Protein AF-0000000068947146 (afdb_homodimer)

pLDDT: mean 83.07, std 10.11, range [51.22, 95.62]

Nearest PDB structures (foldseek):
  2i9y-assembly1_A  TM=8.138E-01  e=1.299E-03  Arabidopsis thaliana
  7uqo-assembly1_A-2  TM=8.512E-01  e=9.612E-03  Papaver somniferum
  6ka2-assembly1_A  TM=8.836E-01  e=1.290E-02  Papaver somniferum
  6yfo-assembly1_AA  TM=2.036E-01  e=3.672E+00  Leviviridae sp.
  2i9y-assembly1_A  TM=8.149E-01  e=1.420E-03  Arabidopsis thaliana

InterPro domains:
  IPR000916 Bet v I/Major latex protein [PF00407] (32-110)
  IPR000916 Bet v I/Major latex protein [SM01037] (2-111)
  IPR023393 START-like domain superfamily [G3DSA:3.30.530.20] (1-112)
  IPR051761 MLP-like hydrophobic ligand-binding [PTHR31907] (35-110)

Structure (mmCIF, N/CA/C/O backbone):
data_AF-0000000068947146-model_v1
#
loop_
_entity.id
_entity.type
_entity.pdbx_description
1 polymer '(rape) hypothetical protein'
#
loop_
_atom_site.group_PDB
_atom_site.id
_atom_site.type_symbol
_atom_site.label_atom_id
_atom_site.label_alt_id
_atom_site.label_comp_id
_atom_site.label_asym_id
_atom_site.label_entity_id
_atom_site.label_seq_id
_atom_site.pdbx_PDB_ins_code
_atom_site.Cartn_x
_atom_site.Cartn_y
_atom_site.Cartn_z
_atom_site.occupancy
_atom_site.B_iso_or_equiv
_atom_site.auth_seq_id
_atom_site.auth_comp_id
_atom_site.auth_asym_id
_atom_site.auth_atom_id
_atom_site.pdbx_PDB_model_num
ATOM 1 N N . MET A 1 1 ? 27.312 3.77 -3.846 1 55.75 1 MET A N 1
ATOM 2 C CA . MET A 1 1 ? 26.359 2.916 -4.547 1 55.75 1 MET A CA 1
ATOM 3 C C . MET A 1 1 ? 25.203 3.738 -5.109 1 55.75 1 MET A C 1
ATOM 5 O O . MET A 1 1 ? 24.953 4.863 -4.668 1 55.75 1 MET A O 1
ATOM 9 N N . ALA A 1 2 ? 24.562 3.326 -6.219 1 71.69 2 ALA A N 1
ATOM 10 C CA . ALA A 1 2 ? 23.625 4.191 -6.945 1 71.69 2 ALA A CA 1
ATOM 11 C C . ALA A 1 2 ? 22.312 4.344 -6.191 1 71.69 2 ALA A C 1
ATOM 13 O O . ALA A 1 2 ? 21.906 3.443 -5.453 1 71.69 2 ALA A O 1
ATOM 14 N N . LEU A 1 3 ? 21.844 5.5 -6.168 1 82.19 3 LEU A N 1
ATOM 15 C CA . LEU A 1 3 ? 20.562 5.789 -5.543 1 82.19 3 LEU A CA 1
ATOM 16 C C . LEU A 1 3 ? 19.453 4.957 -6.176 1 82.19 3 LEU A C 1
ATOM 18 O O . LEU A 1 3 ? 18.453 4.641 -5.516 1 82.19 3 LEU A O 1
ATOM 22 N N . HIS A 1 4 ? 19.719 4.641 -7.434 1 82.69 4 HIS A N 1
ATOM 23 C CA . HIS A 1 4 ? 18.734 3.84 -8.148 1 82.69 4 HIS A CA 1
ATOM 24 C C . HIS A 1 4 ? 19.172 2.381 -8.234 1 82.69 4 HIS A C 1
ATOM 26 O O . HIS A 1 4 ? 20.359 2.09 -8.43 1 82.69 4 HIS A O 1
ATOM 32 N N . GLY A 1 5 ? 18.281 1.425 -7.984 1 88.25 5 GLY A N 1
ATOM 33 C CA . GLY A 1 5 ? 18.578 0.004 -8.109 1 88.25 5 GLY A CA 1
ATOM 34 C C . GLY A 1 5 ? 17.391 -0.796 -8.641 1 88.25 5 GLY A C 1
ATOM 35 O O . GLY A 1 5 ? 16.297 -0.258 -8.812 1 88.25 5 GLY A O 1
ATOM 36 N N . ASP A 1 6 ? 17.688 -2.023 -9.148 1 88.38 6 ASP A N 1
ATOM 37 C CA . ASP A 1 6 ? 16.656 -2.943 -9.594 1 88.38 6 ASP A CA 1
ATOM 38 C C . ASP A 1 6 ? 16.984 -4.383 -9.211 1 88.38 6 ASP A C 1
ATOM 40 O O . ASP A 1 6 ? 18.141 -4.699 -8.93 1 88.38 6 ASP A O 1
ATOM 44 N N . SER A 1 7 ? 16.078 -5.141 -8.984 1 91.25 7 SER A N 1
ATOM 45 C CA . SER A 1 7 ? 16.172 -6.582 -8.766 1 91.25 7 SER A CA 1
ATOM 46 C C . SER A 1 7 ? 15.086 -7.328 -9.531 1 91.25 7 SER A C 1
ATOM 48 O O . SER A 1 7 ? 14.055 -6.746 -9.875 1 91.25 7 SER A O 1
ATOM 50 N N . SER A 1 8 ? 15.367 -8.539 -9.883 1 92.94 8 SER A N 1
ATOM 51 C CA . SER A 1 8 ? 14.375 -9.352 -10.578 1 92.94 8 SER A CA 1
ATOM 52 C C . SER A 1 8 ? 14.555 -10.836 -10.258 1 92.94 8 SER A C 1
ATOM 54 O O . SER A 1 8 ? 15.594 -11.242 -9.742 1 92.94 8 SER A O 1
ATOM 56 N N . GLY A 1 9 ? 13.555 -11.609 -10.477 1 94 9 GLY A N 1
ATOM 57 C CA . GLY A 1 9 ? 13.57 -13.055 -10.289 1 94 9 GLY A CA 1
ATOM 58 C C . GLY A 1 9 ? 12.336 -13.742 -10.828 1 94 9 GLY A C 1
ATOM 59 O O . GLY A 1 9 ? 11.492 -13.102 -11.469 1 94 9 GLY A O 1
ATOM 60 N N . GLU A 1 10 ? 12.312 -14.992 -10.758 1 94.38 10 GLU A N 1
ATOM 61 C CA . GLU A 1 10 ? 11.164 -15.789 -11.188 1 94.38 10 GLU A CA 1
ATOM 62 C C . GLU A 1 10 ? 11.062 -17.078 -10.391 1 94.38 10 GLU A C 1
ATOM 64 O O . GLU A 1 10 ? 12.055 -17.531 -9.805 1 94.38 10 GLU A O 1
ATOM 69 N N . PHE A 1 11 ? 9.969 -17.594 -10.266 1 95.06 11 PHE A N 1
ATOM 70 C CA . PHE A 1 11 ? 9.742 -18.891 -9.641 1 95.06 11 PHE A CA 1
ATOM 71 C C . PHE A 1 11 ? 8.5 -19.547 -10.219 1 95.06 11 PHE A C 1
ATOM 73 O O . PHE A 1 11 ? 7.633 -18.875 -10.781 1 95.06 11 PHE A O 1
ATOM 80 N N . ASP A 1 12 ? 8.445 -20.844 -10.047 1 94.62 12 ASP A N 1
ATOM 81 C CA . ASP A 1 12 ? 7.293 -21.594 -10.531 1 94.62 12 ASP A CA 1
ATOM 82 C C . ASP A 1 12 ? 6.234 -21.734 -9.438 1 94.62 12 ASP A C 1
ATOM 84 O O . ASP A 1 12 ? 6.566 -21.797 -8.25 1 94.62 12 ASP A O 1
ATOM 88 N N . ILE A 1 13 ? 4.984 -21.766 -9.859 1 95.31 13 ILE A N 1
ATOM 89 C CA . ILE A 1 13 ? 3.879 -22.031 -8.945 1 95.31 13 ILE A CA 1
ATOM 90 C C . ILE A 1 13 ? 3.016 -23.172 -9.484 1 95.31 13 ILE A C 1
ATOM 92 O O . ILE A 1 13 ? 3.137 -23.547 -10.656 1 95.31 13 ILE A O 1
ATOM 96 N N . LYS A 1 14 ? 2.119 -23.688 -8.656 1 94.31 14 LYS A N 1
ATOM 97 C CA . LYS A 1 14 ? 1.276 -24.812 -9.023 1 94.31 14 LYS A CA 1
ATOM 98 C C . LYS A 1 14 ? 0.005 -24.359 -9.727 1 94.31 14 LYS A C 1
ATOM 100 O O . LYS A 1 14 ? -0.542 -25.062 -10.562 1 94.31 14 LYS A O 1
ATOM 105 N N . SER A 1 15 ? -0.468 -23.219 -9.391 1 93.94 15 SER A N 1
ATOM 106 C CA . SER A 1 15 ? -1.736 -22.719 -9.914 1 93.94 15 SER A CA 1
ATOM 107 C C . SER A 1 15 ? -1.621 -22.359 -11.391 1 93.94 15 SER A C 1
ATOM 109 O O . SER A 1 15 ? -0.608 -21.797 -11.812 1 93.94 15 SER A O 1
ATOM 111 N N . PRO A 1 16 ? -2.672 -22.672 -12.094 1 94.31 16 PRO A N 1
ATOM 112 C CA . PRO A 1 16 ? -2.697 -22.125 -13.453 1 94.31 16 PRO A CA 1
ATOM 113 C C . PRO A 1 16 ? -2.588 -20.609 -13.492 1 94.31 16 PRO A C 1
ATOM 115 O O . PRO A 1 16 ? -3.08 -19.922 -12.594 1 94.31 16 PRO A O 1
ATOM 118 N N . ALA A 1 17 ? -1.974 -20.078 -14.547 1 92.94 17 ALA A N 1
ATOM 119 C CA . ALA A 1 17 ? -1.643 -18.672 -14.656 1 92.94 17 ALA A CA 1
ATOM 120 C C . ALA A 1 17 ? -2.881 -17.797 -14.461 1 92.94 17 ALA A C 1
ATOM 122 O O . ALA A 1 17 ? -2.861 -16.844 -13.688 1 92.94 17 ALA A O 1
ATOM 123 N N . ASP A 1 18 ? -4.051 -18.109 -15.148 1 91.75 18 ASP A N 1
ATOM 124 C CA . ASP A 1 18 ? -5.258 -17.281 -15.078 1 91.75 18 ASP A CA 1
ATOM 125 C C . ASP A 1 18 ? -5.84 -17.281 -13.672 1 91.75 18 ASP A C 1
ATOM 127 O O . ASP A 1 18 ? -6.316 -16.25 -13.195 1 91.75 18 ASP A O 1
ATOM 131 N N . LYS A 1 19 ? -5.883 -18.422 -13.07 1 92.44 19 LYS A N 1
ATOM 132 C CA . LYS A 1 19 ? -6.438 -18.547 -11.727 1 92.44 19 LYS A CA 1
ATOM 133 C C . LYS A 1 19 ? -5.621 -17.734 -10.719 1 92.44 19 LYS A C 1
ATOM 135 O O . LYS A 1 19 ? -6.18 -17 -9.906 1 92.44 19 LYS A O 1
ATOM 140 N N . PHE A 1 20 ? -4.27 -17.938 -10.672 1 93.25 20 PHE A N 1
ATOM 141 C CA . PHE A 1 20 ? -3.387 -17.203 -9.773 1 93.25 20 PHE A CA 1
ATOM 142 C C . PHE A 1 20 ? -3.506 -15.695 -10.016 1 93.25 20 PHE A C 1
ATOM 144 O O . PHE A 1 20 ? -3.689 -14.93 -9.07 1 93.25 20 PHE A O 1
ATOM 151 N N . PHE A 1 21 ? -3.377 -15.242 -11.289 1 92.31 21 PHE A N 1
ATOM 152 C CA . PHE A 1 21 ? -3.402 -13.828 -11.641 1 92.31 21 PHE A CA 1
ATOM 153 C C . PHE A 1 21 ? -4.711 -13.188 -11.203 1 92.31 21 PHE A C 1
ATOM 155 O O . PHE A 1 21 ? -4.715 -12.07 -10.672 1 92.31 21 PHE A O 1
ATOM 162 N N . THR A 1 22 ? -5.855 -13.859 -11.477 1 90.12 22 THR A N 1
ATOM 163 C CA . THR A 1 22 ? -7.152 -13.32 -11.094 1 90.12 22 THR A CA 1
ATOM 164 C C . THR A 1 22 ? -7.211 -13.078 -9.586 1 90.12 22 THR A C 1
ATOM 166 O O . THR A 1 22 ? -7.648 -12.016 -9.133 1 90.12 22 THR A O 1
ATOM 169 N N . SER A 1 23 ? -6.793 -14.07 -8.844 1 85.75 23 SER A N 1
ATOM 170 C CA . SER A 1 23 ? -6.785 -13.93 -7.395 1 85.75 23 SER A CA 1
ATOM 171 C C . SER A 1 23 ? -5.895 -12.781 -6.949 1 85.75 23 SER A C 1
ATOM 173 O O . SER A 1 23 ? -6.297 -11.961 -6.121 1 85.75 23 SER A O 1
ATOM 175 N N . PHE A 1 24 ? -4.684 -12.805 -7.508 1 86.44 24 PHE A N 1
ATOM 176 C CA . PHE A 1 24 ? -3.707 -11.773 -7.191 1 86.44 24 PHE A CA 1
ATOM 177 C C . PHE A 1 24 ? -4.234 -10.391 -7.57 1 86.44 24 PHE A C 1
ATOM 179 O O . PHE A 1 24 ? -4.188 -9.461 -6.766 1 86.44 24 PHE A O 1
ATOM 186 N N . ALA A 1 25 ? -4.695 -10.25 -8.789 1 82.56 25 ALA A N 1
ATOM 187 C CA . ALA A 1 25 ? -5.215 -8.977 -9.289 1 82.56 25 ALA A CA 1
ATOM 188 C C . ALA A 1 25 ? -6.406 -8.508 -8.461 1 82.56 25 ALA A C 1
ATOM 190 O O . ALA A 1 25 ? -6.562 -7.312 -8.203 1 82.56 25 ALA A O 1
ATOM 191 N N . ASP A 1 26 ? -7.289 -9.422 -8.086 1 81 26 ASP A N 1
ATOM 192 C CA . ASP A 1 26 ? -8.438 -9.078 -7.258 1 81 26 ASP A CA 1
ATOM 193 C C . ASP A 1 26 ? -7.996 -8.492 -5.922 1 81 26 ASP A C 1
ATOM 195 O O . ASP A 1 26 ? -8.594 -7.527 -5.434 1 81 26 ASP A O 1
ATOM 199 N N . ASP A 1 27 ? -6.969 -9.117 -5.34 1 74 27 ASP A N 1
ATOM 200 C CA . ASP A 1 27 ? -6.434 -8.617 -4.074 1 74 27 ASP A CA 1
ATOM 201 C C . ASP A 1 27 ? -5.918 -7.184 -4.227 1 74 27 ASP A C 1
ATOM 203 O O . ASP A 1 27 ? -6.195 -6.328 -3.387 1 74 27 ASP A O 1
ATOM 207 N N . ILE A 1 28 ? -5.156 -6.949 -5.297 1 74.94 28 ILE A N 1
ATOM 208 C CA . ILE A 1 28 ? -4.547 -5.645 -5.523 1 74.94 28 ILE A CA 1
ATOM 209 C C . ILE A 1 28 ? -5.625 -4.625 -5.887 1 74.94 28 ILE A C 1
ATOM 211 O O . ILE A 1 28 ? -5.598 -3.49 -5.406 1 74.94 28 ILE A O 1
ATOM 215 N N . SER A 1 29 ? -6.539 -5.016 -6.801 1 73 29 SER A N 1
ATOM 216 C CA . SER A 1 29 ? -7.562 -4.102 -7.289 1 73 29 SER A CA 1
ATOM 217 C C . SER A 1 29 ? -8.445 -3.602 -6.152 1 73 29 SER A C 1
ATOM 219 O O . SER A 1 29 ? -9.062 -2.539 -6.254 1 73 29 SER A O 1
ATOM 221 N N . SER A 1 30 ? -8.422 -4.449 -5.184 1 69.12 30 SER A N 1
ATOM 222 C CA . SER A 1 30 ? -9.273 -4.082 -4.055 1 69.12 30 SER A CA 1
ATOM 223 C C . SER A 1 30 ? -8.602 -3.039 -3.17 1 69.12 30 SER A C 1
ATOM 225 O O . SER A 1 30 ? -9.25 -2.441 -2.309 1 69.12 30 SER A O 1
ATOM 227 N N . THR A 1 31 ? -7.273 -2.918 -3.5 1 65.94 31 THR A N 1
ATOM 228 C CA . THR A 1 31 ? -6.566 -1.852 -2.799 1 65.94 31 THR A CA 1
ATOM 229 C C . THR A 1 31 ? -6.75 -0.518 -3.518 1 65.94 31 THR A C 1
ATOM 231 O O . THR A 1 31 ? -6.602 -0.438 -4.738 1 65.94 31 THR A O 1
ATOM 234 N N . PHE A 1 32 ? -7.223 0.469 -2.9 1 67.75 32 PHE A N 1
ATOM 235 C CA . PHE A 1 32 ? -7.449 1.744 -3.57 1 67.75 32 PHE A CA 1
ATOM 236 C C . PHE A 1 32 ? -7.266 2.904 -2.6 1 67.75 32 PHE A C 1
ATOM 238 O O . PHE A 1 32 ? -7.102 2.695 -1.396 1 67.75 32 PHE A O 1
ATOM 245 N N . HIS A 1 33 ? -7.051 3.979 -3.264 1 73.88 33 HIS A N 1
ATOM 246 C CA . HIS A 1 33 ? -7.195 5.223 -2.516 1 73.88 33 HIS A CA 1
ATOM 247 C C . HIS A 1 33 ? -8.219 6.145 -3.17 1 73.88 33 HIS A C 1
ATOM 249 O O . HIS A 1 33 ? -8.453 6.062 -4.379 1 73.88 33 HIS A O 1
ATOM 255 N 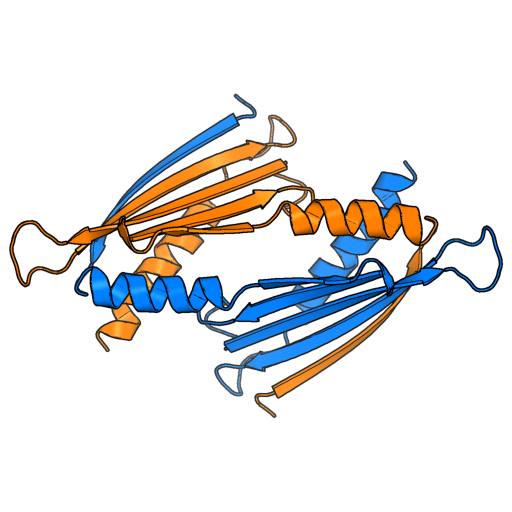N . ILE A 1 34 ? -9.023 6.82 -2.371 1 72.69 34 ILE A N 1
ATOM 256 C CA . ILE A 1 34 ? -9.953 7.863 -2.805 1 72.69 34 ILE A CA 1
ATOM 257 C C . ILE A 1 34 ? -9.508 9.211 -2.246 1 72.69 34 ILE A C 1
ATOM 259 O O . ILE A 1 34 ? -9.242 9.344 -1.049 1 72.69 34 ILE A O 1
ATOM 263 N N . ILE A 1 35 ? -9.273 10.125 -3.168 1 81.5 35 ILE A N 1
ATOM 264 C CA . ILE A 1 35 ? -8.898 11.477 -2.762 1 81.5 35 ILE A CA 1
ATOM 265 C C . ILE A 1 35 ? -10.055 12.438 -3.041 1 81.5 35 ILE A C 1
ATOM 267 O O . ILE A 1 35 ? -10.562 12.492 -4.16 1 81.5 35 ILE A O 1
ATOM 271 N N . SER A 1 36 ? -10.516 13.062 -1.973 1 79.25 36 SER A N 1
ATOM 272 C CA . SER A 1 36 ? -11.5 14.141 -2.102 1 79.25 36 SER A CA 1
ATOM 273 C C . SER A 1 36 ? -10.867 15.5 -1.834 1 79.25 36 SER A C 1
ATOM 275 O O . SER A 1 36 ? -10.656 15.875 -0.678 1 79.25 36 SER A O 1
ATOM 277 N N . LYS A 1 37 ? -10.523 16.203 -2.875 1 83.94 37 LYS A N 1
ATOM 278 C CA . LYS A 1 37 ? -9.953 17.531 -2.717 1 83.94 37 LYS A CA 1
ATOM 279 C C . LYS A 1 37 ? -10.922 18.469 -2 1 83.94 37 LYS A C 1
ATOM 281 O O . LYS A 1 37 ? -10.508 19.281 -1.159 1 83.94 37 LYS A O 1
ATOM 286 N N . GLU A 1 38 ? -12.266 18.344 -2.311 1 79.56 38 GLU A N 1
ATOM 287 C CA . GLU A 1 38 ? -13.297 19.188 -1.72 1 79.56 38 GLU A CA 1
ATOM 288 C C . GLU A 1 38 ? -13.32 19.062 -0.2 1 79.56 38 GLU A C 1
ATOM 290 O O . GLU A 1 38 ? -13.422 20.047 0.517 1 79.56 38 GLU A O 1
ATOM 295 N N . LYS A 1 39 ? -13.219 17.953 0.335 1 80.12 39 LYS A N 1
ATOM 296 C CA . LYS A 1 39 ? -13.305 17.688 1.769 1 80.12 39 LYS A CA 1
ATOM 297 C C . LYS A 1 39 ? -11.914 17.562 2.389 1 80.12 39 LYS A C 1
ATOM 299 O O . LYS A 1 39 ? -11.781 17.422 3.605 1 80.12 39 LYS A O 1
ATOM 304 N N . ARG A 1 40 ? -10.805 17.641 1.639 1 91.06 40 ARG A N 1
ATOM 305 C CA . ARG A 1 40 ? -9.43 17.406 2.057 1 91.06 40 ARG A CA 1
ATOM 306 C C . ARG A 1 40 ? -9.297 16.078 2.775 1 91.06 40 ARG A C 1
ATOM 308 O O . ARG A 1 40 ? -8.75 16 3.879 1 91.06 40 ARG A O 1
ATOM 315 N N . THR A 1 41 ? -9.852 15.047 2.109 1 85.75 41 THR A N 1
ATOM 316 C CA . THR A 1 41 ? -9.891 13.711 2.693 1 85.75 41 THR A CA 1
ATOM 317 C C . THR A 1 41 ? -9.203 12.703 1.78 1 85.75 41 THR A C 1
ATOM 319 O O . THR A 1 41 ? -9.383 12.734 0.562 1 85.75 41 THR A O 1
ATOM 322 N N . VAL A 1 42 ? -8.32 11.914 2.277 1 87.94 42 VAL A N 1
ATOM 323 C CA . VAL A 1 42 ? -7.75 10.75 1.613 1 87.94 42 VAL A CA 1
ATOM 324 C C . VAL A 1 42 ? -8.203 9.477 2.322 1 87.94 42 VAL A C 1
ATOM 326 O O . VAL A 1 42 ? -8.102 9.375 3.547 1 87.94 42 VAL A O 1
ATOM 329 N N . THR A 1 43 ? -8.805 8.555 1.649 1 81.56 43 THR A N 1
ATOM 330 C CA . THR A 1 43 ? -9.117 7.223 2.162 1 81.56 43 THR A CA 1
ATOM 331 C C . THR A 1 43 ? -8.219 6.168 1.522 1 81.56 43 THR A C 1
ATOM 333 O O . THR A 1 43 ? -8.117 6.09 0.296 1 81.56 43 THR A O 1
ATOM 336 N N . LEU A 1 44 ? -7.484 5.484 2.322 1 83.25 44 LEU A N 1
ATOM 337 C CA . LEU A 1 44 ? -6.637 4.363 1.924 1 83.25 44 LEU A CA 1
ATOM 338 C C . LEU A 1 44 ? -7.281 3.035 2.307 1 83.25 44 LEU A C 1
ATOM 340 O O . LEU A 1 44 ? -7.672 2.838 3.461 1 83.25 44 LEU A O 1
ATOM 344 N N . SER A 1 45 ? -7.523 2.244 1.391 1 75.38 45 SER A N 1
ATOM 345 C CA . SER A 1 45 ? -8.117 0.941 1.673 1 75.38 45 SER A CA 1
ATOM 346 C C . SER A 1 45 ? -7.223 -0.192 1.176 1 75.38 45 SER A C 1
ATOM 348 O O . SER A 1 45 ? -6.816 -0.202 0.013 1 75.38 45 SER A O 1
ATOM 350 N N . LEU A 1 46 ? -6.875 -1.027 2.102 1 74 46 LEU A N 1
ATOM 351 C CA . LEU A 1 46 ? -6.137 -2.252 1.814 1 74 46 LEU A CA 1
ATOM 352 C C . LEU A 1 46 ? -7.035 -3.475 1.967 1 74 46 LEU A C 1
ATOM 354 O O . LEU A 1 46 ? -7.719 -3.627 2.982 1 74 46 LEU A O 1
ATOM 358 N N . ASN A 1 47 ? -7.242 -4.098 0.917 1 66.44 47 ASN A N 1
ATOM 359 C CA . ASN A 1 47 ? -8.078 -5.293 0.947 1 66.44 47 ASN A CA 1
ATOM 360 C C . ASN A 1 47 ? -7.309 -6.523 0.475 1 66.44 47 ASN A C 1
ATOM 362 O O . ASN A 1 47 ? -6.414 -6.418 -0.366 1 66.44 47 ASN A O 1
ATOM 366 N N . GLY A 1 48 ? -7.633 -7.574 1.034 1 59.66 48 GLY A N 1
ATOM 367 C CA . GLY A 1 48 ? -7.121 -8.859 0.594 1 59.66 48 GLY A CA 1
ATOM 368 C C . GLY A 1 48 ? -5.91 -9.32 1.386 1 59.66 48 GLY A C 1
ATOM 369 O O . GLY A 1 48 ? -5.633 -8.797 2.465 1 59.66 48 GLY A O 1
ATOM 370 N N . ASN A 1 49 ? -5.379 -10.375 0.948 1 56.66 49 ASN A N 1
ATOM 371 C CA . ASN A 1 49 ? -4.277 -11.07 1.605 1 56.66 49 ASN A CA 1
ATOM 372 C C . ASN A 1 49 ? -2.998 -10.234 1.588 1 56.66 49 ASN A C 1
ATOM 374 O O . ASN A 1 49 ? -1.959 -10.672 2.08 1 56.66 49 ASN A O 1
ATOM 378 N N . LEU A 1 50 ? -3.109 -9.32 0.707 1 54.47 50 LEU A N 1
ATOM 379 C CA . LEU A 1 50 ? -1.907 -8.492 0.706 1 54.47 50 LEU A CA 1
ATOM 380 C C . LEU A 1 50 ? -1.595 -7.984 2.111 1 54.47 50 LEU A C 1
ATOM 382 O O . LEU A 1 50 ? -0.435 -7.723 2.438 1 54.47 50 LEU A O 1
ATOM 386 N N . VAL A 1 51 ? -2.73 -7.812 2.828 1 52.19 51 VAL A N 1
ATOM 387 C CA . VAL A 1 51 ? -2.42 -7.516 4.223 1 52.19 51 VAL A CA 1
ATOM 388 C C . VAL A 1 51 ? -1.925 -8.781 4.926 1 52.19 51 VAL A C 1
ATOM 390 O O . VAL A 1 51 ? -2.256 -9.891 4.516 1 52.19 51 VAL A O 1
ATOM 393 N N . SER A 1 52 ? -1.014 -8.57 5.938 1 56.09 52 SER A N 1
ATOM 394 C CA . SER A 1 52 ? -0.413 -9.625 6.75 1 56.09 52 SER A CA 1
ATOM 395 C C . SER A 1 52 ? -1.41 -10.742 7.031 1 56.09 52 SER A C 1
ATOM 397 O O . SER A 1 52 ? -2.605 -10.594 6.773 1 56.09 52 SER A O 1
ATOM 399 N N . ASP A 1 53 ? -0.895 -12 7.219 1 61.81 53 ASP A N 1
ATOM 400 C CA . ASP A 1 53 ? -1.604 -13.109 7.844 1 61.81 53 ASP A CA 1
ATOM 401 C C . ASP A 1 53 ? -2.488 -12.625 8.992 1 61.81 53 ASP A C 1
ATOM 403 O O . ASP A 1 53 ? -3.125 -13.43 9.672 1 61.81 53 ASP A O 1
ATOM 407 N N . SER A 1 54 ? -2.75 -11.312 8.984 1 71.94 54 SER A N 1
ATOM 408 C CA . SER A 1 54 ? -3.387 -10.852 10.211 1 71.94 54 SER A CA 1
ATOM 409 C C . SER A 1 54 ? -4.723 -10.172 9.922 1 71.94 54 SER A C 1
ATOM 411 O O . SER A 1 54 ? -5.691 -10.359 10.664 1 71.94 54 SER A O 1
ATOM 413 N N . TYR A 1 55 ? -4.832 -9.453 8.742 1 77.62 55 TYR A N 1
ATOM 414 C CA . TYR A 1 55 ? -6.043 -8.664 8.539 1 77.62 55 TYR A CA 1
ATOM 415 C C . TYR A 1 55 ? -6.621 -8.898 7.148 1 77.62 55 TYR A C 1
ATOM 417 O O . TYR A 1 55 ? -5.879 -9.016 6.168 1 77.62 55 TYR A O 1
ATOM 425 N N . LYS A 1 56 ? -7.836 -9.039 7.09 1 74 56 LYS A N 1
ATOM 426 C CA . LYS A 1 56 ? -8.562 -9.148 5.832 1 74 56 LYS A CA 1
ATOM 427 C C . LYS A 1 56 ? -8.703 -7.793 5.148 1 74 56 LYS A C 1
ATOM 429 O O . LYS A 1 56 ? -8.547 -7.688 3.93 1 74 56 LYS A O 1
ATOM 434 N N . THR A 1 57 ? -9.047 -6.801 5.977 1 75.44 57 THR A N 1
ATOM 435 C CA . THR A 1 57 ? -9.188 -5.453 5.441 1 75.44 57 THR A CA 1
ATOM 436 C C . THR A 1 57 ? -8.57 -4.426 6.391 1 75.44 57 THR A C 1
ATOM 438 O O . THR A 1 57 ? -8.516 -4.648 7.602 1 75.44 57 THR A O 1
ATOM 441 N N . PHE A 1 58 ? -8.078 -3.346 5.844 1 83.75 58 PHE A N 1
ATOM 442 C CA . PHE A 1 58 ? -7.617 -2.156 6.555 1 83.75 58 PHE A CA 1
ATOM 443 C C . PHE A 1 58 ? -7.938 -0.896 5.758 1 83.75 58 PHE A C 1
ATOM 445 O O . PHE A 1 58 ? -7.52 -0.756 4.609 1 83.75 58 PHE A O 1
ATOM 452 N N . LYS A 1 59 ? -8.734 0.003 6.406 1 81.69 59 LYS A N 1
ATOM 453 C CA . LYS A 1 59 ? -9.133 1.241 5.746 1 81.69 59 LYS A CA 1
ATOM 454 C C . LYS A 1 59 ? -8.828 2.455 6.621 1 81.69 59 LYS A C 1
ATOM 456 O O . LYS A 1 59 ? -9.234 2.502 7.785 1 81.69 59 LYS A O 1
ATOM 461 N N . ALA A 1 60 ? -8.109 3.309 6.137 1 88.19 60 ALA A N 1
ATOM 462 C CA . ALA A 1 60 ? -7.797 4.551 6.836 1 88.19 60 ALA A CA 1
ATOM 463 C C . ALA A 1 60 ? -8.359 5.758 6.086 1 88.19 60 ALA A C 1
ATOM 465 O O . ALA A 1 60 ? -8.273 5.828 4.859 1 88.19 60 ALA A O 1
ATOM 466 N N . THR A 1 61 ? -9.023 6.637 6.789 1 88.69 61 THR A N 1
ATOM 467 C CA . THR A 1 61 ? -9.5 7.914 6.273 1 88.69 61 THR A CA 1
ATOM 468 C C . THR A 1 61 ? -8.836 9.078 7 1 88.69 61 THR A C 1
ATOM 470 O O . THR A 1 61 ? -8.891 9.156 8.227 1 88.69 61 THR A O 1
ATOM 473 N N . ILE A 1 62 ? -8.195 9.953 6.262 1 93.56 62 ILE A N 1
ATOM 474 C CA . ILE A 1 62 ? -7.512 11.125 6.805 1 93.56 62 ILE A CA 1
ATOM 475 C C . ILE A 1 62 ? -8.148 12.391 6.25 1 93.56 62 ILE A C 1
ATOM 477 O O . ILE A 1 62 ? -8.273 12.555 5.031 1 93.56 62 ILE A O 1
ATOM 481 N N . THR A 1 63 ? -8.648 13.219 7.098 1 91.44 63 THR A N 1
ATOM 482 C CA . THR A 1 63 ? -9.234 14.5 6.727 1 91.44 63 THR A CA 1
ATOM 483 C C . THR A 1 63 ? -8.477 15.656 7.383 1 91.44 63 THR A C 1
ATOM 485 O O . THR A 1 63 ? -8.156 15.594 8.57 1 91.44 63 THR A O 1
ATOM 488 N N . VAL A 1 64 ? -8.094 16.625 6.645 1 94.75 64 VAL A N 1
ATOM 489 C CA . VAL A 1 64 ? -7.414 17.812 7.168 1 94.75 64 VAL A CA 1
ATOM 490 C C . VAL A 1 64 ? -8.367 19 7.141 1 94.75 64 VAL A C 1
ATOM 492 O O . VAL A 1 64 ? -8.977 19.297 6.109 1 94.75 64 VAL A O 1
ATOM 495 N N . THR A 1 65 ? -8.516 19.641 8.281 1 91.31 65 THR A N 1
ATOM 496 C CA . THR A 1 65 ? -9.391 20.797 8.391 1 91.31 65 THR A CA 1
ATOM 497 C C . THR A 1 65 ? -8.625 22.016 8.875 1 91.31 65 THR A C 1
ATOM 499 O O . THR A 1 65 ? -7.762 21.906 9.75 1 91.31 65 THR A O 1
ATOM 502 N N . PRO A 1 66 ? -8.883 23.125 8.258 1 91 66 PRO A N 1
ATOM 503 C CA . PRO A 1 66 ? -8.234 24.344 8.75 1 91 66 PRO A CA 1
ATOM 504 C C . PRO A 1 66 ? -8.57 24.641 10.211 1 91 66 PRO A C 1
ATOM 506 O O . PRO A 1 66 ? -9.68 24.344 10.664 1 91 66 PRO A O 1
ATOM 509 N N . ALA A 1 67 ? -7.566 25.125 10.914 1 86.06 67 ALA A N 1
ATOM 510 C CA . ALA A 1 67 ? -7.848 25.562 12.281 1 86.06 67 ALA A CA 1
ATOM 511 C C . ALA A 1 67 ? -8.852 26.719 12.289 1 86.06 67 ALA A C 1
ATOM 513 O O . ALA A 1 67 ? -9 27.422 11.2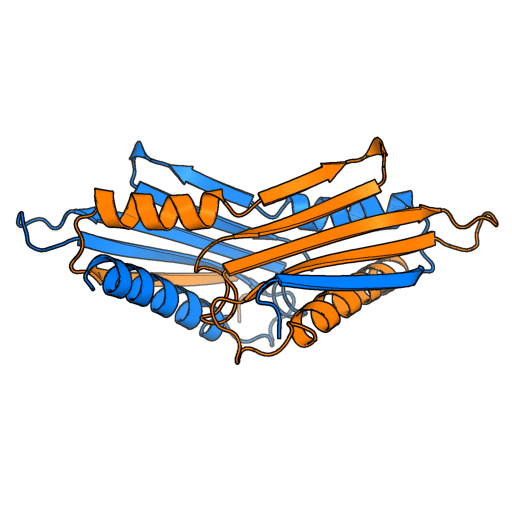97 1 86.06 67 ALA A O 1
ATOM 514 N N . GLU A 1 68 ? -9.633 26.703 13.367 1 78.12 68 GLU A N 1
ATOM 515 C CA . GLU A 1 68 ? -10.625 27.766 13.508 1 78.12 68 GLU A CA 1
ATOM 516 C C . GLU A 1 68 ? -9.969 29.156 13.453 1 78.12 68 GLU A C 1
ATOM 518 O O . GLU A 1 68 ? -10.5 30.078 12.836 1 78.12 68 GLU A O 1
ATOM 523 N N . ASP A 1 69 ? -8.781 29.234 14.172 1 75.44 69 ASP A N 1
ATOM 524 C CA . ASP A 1 69 ? -8.078 30.516 14.156 1 75.44 69 ASP A CA 1
ATOM 525 C C . ASP A 1 69 ? -7.059 30.562 13.016 1 75.44 69 ASP A C 1
ATOM 527 O O . ASP A 1 69 ? -6.234 29.656 12.867 1 75.44 69 ASP A O 1
ATOM 531 N N . GLU A 1 70 ? -7.285 31.453 12.125 1 63.81 70 GLU A N 1
ATOM 532 C CA . GLU A 1 70 ? -6.414 31.656 10.977 1 63.81 70 GLU A CA 1
ATOM 533 C C . GLU A 1 70 ? -4.945 31.688 11.391 1 63.81 70 GLU A C 1
ATOM 535 O O . GLU A 1 70 ? -4.594 32.281 12.406 1 63.81 70 GLU A O 1
ATOM 540 N N . GLY A 1 71 ? -4.105 31.125 10.672 1 67.56 71 GLY A N 1
ATOM 541 C CA . GLY A 1 71 ? -2.67 31.156 10.914 1 67.56 71 GLY A CA 1
ATOM 542 C C . GLY A 1 71 ? -2.209 30.109 11.898 1 67.56 71 GLY A C 1
ATOM 543 O O . GLY A 1 71 ? -1.008 29.938 12.117 1 67.56 71 GLY A O 1
ATOM 544 N N . ASN A 1 72 ? -3.152 29.406 12.516 1 80.81 72 ASN A N 1
ATOM 545 C CA . ASN A 1 72 ? -2.771 28.469 13.57 1 80.81 72 ASN A CA 1
ATOM 546 C C . ASN A 1 72 ? -2.652 27.047 13.055 1 80.81 72 ASN A C 1
ATOM 548 O O . ASN A 1 72 ? -2.793 26.094 13.812 1 80.81 72 ASN A O 1
ATOM 552 N N . GLY A 1 73 ? -2.482 26.953 11.844 1 92.81 73 GLY A N 1
ATOM 553 C CA . GLY A 1 73 ? -2.252 25.609 11.32 1 92.81 73 GLY A CA 1
ATOM 554 C C . GLY A 1 73 ? -3.531 24.891 10.961 1 92.81 73 GLY A C 1
ATOM 555 O O . GLY A 1 73 ? -4.43 25.469 10.344 1 92.81 73 GLY A O 1
ATOM 556 N N . SER A 1 74 ? -3.58 23.625 11.078 1 95.5 74 SER A N 1
ATOM 557 C CA . SER A 1 74 ? -4.715 22.781 10.695 1 95.5 74 SER A CA 1
ATOM 558 C C . SER A 1 74 ? -4.848 21.578 11.609 1 95.5 74 SER A C 1
ATOM 560 O O . SER A 1 74 ? -4.004 21.344 12.484 1 95.5 74 SER A O 1
ATOM 562 N N . ARG A 1 75 ? -6.035 21.016 11.539 1 93.75 75 ARG A N 1
ATOM 563 C CA . ARG A 1 75 ? -6.332 19.812 12.312 1 93.75 75 ARG A CA 1
ATOM 564 C C . ARG A 1 75 ? -6.441 18.594 11.406 1 93.75 75 ARG A C 1
ATOM 566 O O . ARG A 1 75 ? -7.105 18.641 10.367 1 93.75 75 ARG A O 1
ATOM 573 N N . VAL A 1 76 ? -5.664 17.547 11.758 1 95.31 76 VAL A N 1
ATOM 574 C CA . VAL A 1 76 ? -5.773 16.266 11.07 1 95.31 76 VAL A CA 1
ATOM 575 C C . VAL A 1 76 ? -6.699 15.336 11.852 1 95.31 76 VAL A C 1
ATOM 577 O O . VAL A 1 76 ? -6.488 15.102 13.039 1 95.31 76 VAL A O 1
ATOM 580 N N . VAL A 1 77 ? -7.793 14.875 11.234 1 93.12 77 VAL A N 1
ATOM 581 C CA . VAL A 1 77 ? -8.703 13.875 11.781 1 93.12 77 VAL A CA 1
ATOM 582 C C . VAL A 1 77 ? -8.523 12.555 11.031 1 93.12 77 VAL A C 1
ATOM 584 O O . VAL A 1 77 ? -8.516 12.531 9.797 1 93.12 77 VAL A O 1
ATOM 587 N N . TRP A 1 78 ? -8.227 11.531 11.766 1 93.88 78 TRP A N 1
ATOM 588 C CA . TRP A 1 78 ? -8.039 10.242 11.117 1 93.88 78 TRP A CA 1
ATOM 589 C C . TRP A 1 78 ? -8.961 9.188 11.727 1 93.88 78 TRP A C 1
ATOM 591 O O . TRP A 1 78 ? -9.266 9.242 12.922 1 93.88 78 TRP A O 1
ATOM 601 N N . THR A 1 79 ? -9.547 8.289 10.891 1 93.19 79 THR A N 1
ATOM 602 C CA . THR A 1 79 ? -10.281 7.094 11.281 1 93.19 79 THR A CA 1
ATOM 603 C C . THR A 1 79 ? -9.695 5.855 10.609 1 93.19 79 THR A C 1
ATOM 605 O O . THR A 1 79 ? -9.242 5.918 9.469 1 93.19 79 THR A O 1
ATOM 608 N N . VAL A 1 80 ? -9.602 4.703 11.328 1 90.5 80 VAL A N 1
ATOM 609 C CA . VAL A 1 80 ? -9.172 3.42 10.781 1 90.5 80 VAL A CA 1
ATOM 610 C C . VAL A 1 80 ? -10.242 2.363 11.055 1 90.5 80 VAL A C 1
ATOM 612 O O . VAL A 1 80 ? -10.82 2.32 12.148 1 90.5 80 VAL A O 1
ATOM 615 N N . GLU A 1 81 ? -10.602 1.649 10.078 1 88.06 81 GLU A N 1
ATOM 616 C CA . GLU A 1 81 ? -11.43 0.45 10.164 1 88.06 81 GLU A CA 1
ATOM 617 C C . GLU A 1 81 ? -10.672 -0.782 9.688 1 88.06 81 GLU A C 1
ATOM 619 O O . GLU A 1 81 ? -9.914 -0.712 8.711 1 88.06 81 GLU A O 1
ATOM 624 N N . PHE A 1 82 ? -10.812 -1.923 10.453 1 86.06 82 PHE A N 1
ATOM 625 C CA . PHE A 1 82 ? -10.102 -3.123 10.031 1 86.06 82 PHE A CA 1
ATOM 626 C C . PHE A 1 82 ? -10.914 -4.375 10.344 1 86.06 82 PHE A C 1
ATOM 628 O O . PHE A 1 82 ? -11.828 -4.336 11.164 1 86.06 82 PHE A O 1
ATOM 635 N N . GLU A 1 83 ? -10.711 -5.332 9.633 1 82.56 83 GLU A N 1
ATOM 636 C CA . GLU A 1 83 ? -11.211 -6.688 9.852 1 82.56 83 GLU A CA 1
ATOM 637 C C . GLU A 1 83 ? -10.062 -7.68 10 1 82.56 83 GLU A C 1
ATOM 639 O O . GLU A 1 83 ? -9.219 -7.801 9.109 1 82.56 83 GLU A O 1
ATOM 644 N N . LYS A 1 84 ? -10.047 -8.391 11.172 1 81.69 84 LYS A N 1
ATOM 645 C CA . LYS A 1 84 ? -9.047 -9.43 11.43 1 81.69 84 LYS A CA 1
ATOM 646 C C . LYS A 1 84 ? -9.422 -10.727 10.727 1 81.69 84 LYS A C 1
ATOM 648 O O . LYS A 1 84 ? -10.602 -11.023 10.531 1 81.69 84 LYS A O 1
ATOM 653 N N . ILE A 1 85 ? -8.391 -11.594 10.297 1 75.81 85 ILE A N 1
ATOM 654 C CA . ILE A 1 85 ? -8.656 -12.883 9.68 1 75.81 85 ILE A CA 1
ATOM 655 C C . ILE A 1 85 ? -9.023 -13.906 10.75 1 75.81 85 ILE A C 1
ATOM 657 O O . ILE A 1 85 ? -9.633 -14.938 10.461 1 75.81 85 ILE A O 1
ATOM 661 N N . ARG A 1 86 ? -8.547 -13.602 12.008 1 81.56 86 ARG A N 1
ATOM 662 C CA . ARG A 1 86 ? -8.852 -14.461 13.148 1 81.56 86 ARG A CA 1
ATOM 663 C C . ARG A 1 86 ? -8.992 -13.641 14.43 1 81.56 86 ARG A C 1
ATOM 665 O O . ARG A 1 86 ? -8.523 -12.508 14.5 1 81.56 86 ARG A O 1
ATOM 672 N N . HIS A 1 87 ? -9.531 -14.18 15.492 1 84.62 87 HIS A N 1
ATOM 673 C CA . HIS A 1 87 ? -9.875 -13.469 16.719 1 84.62 87 HIS A CA 1
ATOM 674 C C . HIS A 1 87 ? -8.633 -13.188 17.562 1 84.62 87 HIS A C 1
ATOM 676 O O . HIS A 1 87 ? -8.625 -12.25 18.359 1 84.62 87 HIS A O 1
ATOM 682 N N . ASP A 1 88 ? -7.57 -13.953 17.344 1 85.75 88 ASP A N 1
ATOM 683 C CA . ASP A 1 88 ? -6.395 -13.836 18.203 1 85.75 88 ASP A CA 1
ATOM 684 C C . ASP A 1 88 ? -5.41 -12.812 17.656 1 85.75 88 ASP A C 1
ATOM 686 O O . ASP A 1 88 ? -4.344 -12.594 18.234 1 85.75 88 ASP A O 1
ATOM 690 N N . ILE A 1 89 ? -5.82 -12.195 16.656 1 83.62 89 ILE A N 1
ATOM 691 C CA . ILE A 1 89 ? -4.977 -11.164 16.062 1 83.62 89 ILE A CA 1
ATOM 692 C C . ILE A 1 89 ? -5.164 -9.844 16.797 1 83.62 89 ILE A C 1
ATOM 694 O O . ILE A 1 89 ? -6.289 -9.469 17.125 1 83.62 89 ILE A O 1
ATOM 698 N N . GLU A 1 90 ? -4.039 -9.281 17.188 1 86.06 90 GLU A N 1
ATOM 699 C CA . GLU A 1 90 ? -4.07 -7.996 17.891 1 86.06 90 GLU A CA 1
ATOM 700 C C . GLU A 1 90 ? -4.57 -6.883 16.969 1 86.06 90 GLU A C 1
ATOM 702 O O . GLU A 1 90 ? -4.48 -6.992 15.742 1 86.06 90 GLU A O 1
ATOM 707 N N . ASP A 1 91 ? -5.078 -5.816 17.578 1 86.81 91 ASP A N 1
ATOM 708 C CA . ASP A 1 91 ? -5.453 -4.621 16.828 1 86.81 91 ASP A CA 1
ATOM 709 C C . ASP A 1 91 ? -4.238 -3.996 16.141 1 86.81 91 ASP A C 1
ATOM 711 O O . ASP A 1 91 ? -3.117 -4.098 16.641 1 86.81 91 ASP A O 1
ATOM 715 N N . PRO A 1 92 ? -4.441 -3.348 15.023 1 85.94 92 PRO A N 1
ATOM 716 C CA . PRO A 1 92 ? -3.318 -2.84 14.234 1 85.94 92 PRO A CA 1
ATOM 717 C C . PRO A 1 92 ? -2.799 -1.494 14.734 1 85.94 92 PRO A C 1
ATOM 719 O O . PRO A 1 92 ? -2.594 -0.572 13.945 1 85.94 92 PRO A O 1
ATOM 722 N N . MET A 1 93 ? -2.547 -1.407 16.047 1 86.56 93 MET A N 1
ATOM 723 C CA . MET A 1 93 ? -2.111 -0.134 16.609 1 86.56 93 MET A CA 1
ATOM 724 C C . MET A 1 93 ? -0.754 0.276 16.047 1 86.56 93 MET A C 1
ATOM 726 O O . MET A 1 93 ? -0.488 1.464 15.859 1 86.56 93 MET A O 1
ATOM 730 N N . TRP A 1 94 ? 0 -0.707 15.789 1 80.94 94 TRP A N 1
ATOM 731 C CA . TRP A 1 94 ? 1.321 -0.417 15.242 1 80.94 94 TRP A CA 1
ATOM 732 C C . TRP A 1 94 ? 1.208 0.239 13.867 1 80.94 94 TRP A C 1
ATOM 734 O O . TRP A 1 94 ? 1.97 1.153 13.547 1 80.94 94 TRP A O 1
ATOM 744 N N . ILE A 1 95 ? 0.33 -0.193 13.078 1 81.94 95 ILE A N 1
ATOM 745 C CA . ILE A 1 95 ? 0.112 0.38 11.75 1 81.94 95 ILE A CA 1
ATOM 746 C C . ILE A 1 95 ? -0.435 1.8 11.891 1 81.94 95 ILE A C 1
ATOM 748 O O . ILE A 1 95 ? -0.017 2.705 11.164 1 81.94 95 ILE A O 1
ATOM 752 N N . ILE A 1 96 ? -1.322 1.95 12.867 1 87.12 96 ILE A N 1
ATOM 753 C CA . ILE A 1 96 ? -1.908 3.26 13.117 1 87.12 96 ILE A CA 1
ATOM 754 C C . ILE A 1 96 ? -0.817 4.238 13.547 1 87.12 96 ILE A C 1
ATOM 756 O O . ILE A 1 96 ? -0.762 5.371 13.062 1 87.12 96 ILE A O 1
ATOM 760 N N . ASP A 1 97 ? 0.064 3.762 14.391 1 87.44 97 ASP A N 1
ATOM 761 C CA . ASP A 1 97 ? 1.173 4.598 14.836 1 87.44 97 ASP A CA 1
ATOM 762 C C . ASP A 1 97 ? 2.057 5.012 13.664 1 87.44 97 ASP A C 1
ATOM 764 O O . ASP A 1 97 ? 2.541 6.145 13.617 1 87.44 97 ASP A O 1
ATOM 768 N N . ILE A 1 98 ? 2.285 4.133 12.82 1 82.69 98 ILE A N 1
ATOM 769 C CA . ILE A 1 98 ? 3.098 4.422 11.648 1 82.69 98 ILE A CA 1
ATOM 770 C C . ILE A 1 98 ? 2.428 5.508 10.812 1 82.69 98 ILE A C 1
ATOM 772 O O . ILE A 1 98 ? 3.088 6.449 10.359 1 82.69 98 ILE A O 1
ATOM 776 N N . LEU A 1 99 ? 1.144 5.352 10.586 1 85.12 99 LEU A N 1
ATOM 777 C CA . LEU A 1 99 ? 0.381 6.332 9.828 1 85.12 99 LEU A CA 1
ATOM 778 C C . LEU A 1 99 ? 0.466 7.711 10.477 1 85.12 99 LEU A C 1
ATOM 780 O O . LEU A 1 99 ? 0.738 8.703 9.805 1 85.12 99 LEU A O 1
ATOM 784 N N . ILE A 1 100 ? 0.283 7.746 11.781 1 90.75 100 ILE A N 1
ATOM 785 C CA . ILE A 1 100 ? 0.287 9.008 12.516 1 90.75 100 ILE A CA 1
ATOM 786 C C . ILE A 1 100 ? 1.668 9.656 12.422 1 90.75 100 ILE A C 1
ATOM 788 O O . ILE A 1 100 ? 1.782 10.859 12.172 1 90.75 100 ILE A O 1
ATOM 792 N N . ASN A 1 101 ? 2.65 8.836 12.602 1 87.75 101 ASN A N 1
ATOM 793 C CA . ASN A 1 101 ? 4.012 9.352 12.508 1 87.75 101 ASN A CA 1
ATOM 794 C C . ASN A 1 101 ? 4.309 9.906 11.117 1 87.75 101 ASN A C 1
ATOM 796 O O . ASN A 1 101 ? 4.941 10.961 10.992 1 87.75 101 ASN A O 1
ATOM 800 N N . TYR A 1 102 ? 3.891 9.195 10.133 1 83.88 102 TYR A N 1
ATOM 801 C CA . TYR A 1 102 ? 4.074 9.656 8.766 1 83.88 102 TYR A CA 1
ATOM 802 C C . TYR A 1 102 ? 3.418 11.016 8.555 1 83.88 102 TYR A C 1
ATOM 804 O O . TYR A 1 102 ? 4.008 11.906 7.938 1 83.88 102 TYR A O 1
ATOM 812 N N . LEU A 1 103 ? 2.189 11.18 9.039 1 89 103 LEU A N 1
ATOM 813 C CA . LEU A 1 103 ? 1.46 12.438 8.875 1 89 103 LEU A CA 1
ATOM 814 C C . LEU A 1 103 ? 2.17 13.57 9.602 1 89 103 LEU A C 1
ATOM 816 O O . LEU A 1 103 ? 2.283 14.68 9.062 1 89 103 LEU A O 1
ATOM 820 N N . LYS A 1 104 ? 2.709 13.25 10.758 1 91.94 104 LYS A N 1
ATOM 821 C CA . LYS A 1 104 ? 3.432 14.258 11.539 1 91.94 104 LYS A CA 1
ATOM 822 C C . LYS A 1 104 ? 4.738 14.648 10.852 1 91.94 104 LYS A C 1
ATOM 824 O O . LYS A 1 104 ? 5.102 15.828 10.82 1 91.94 104 LYS A O 1
ATOM 829 N N . GLU A 1 105 ? 5.367 13.672 10.352 1 85.56 105 GLU A N 1
ATOM 830 C CA . GLU A 1 105 ? 6.613 13.93 9.633 1 85.56 105 GLU A CA 1
ATOM 831 C C . GLU A 1 105 ? 6.359 14.766 8.383 1 85.56 105 GLU A C 1
ATOM 833 O O . GLU A 1 105 ? 7.18 15.617 8.023 1 85.56 105 GLU A O 1
ATOM 838 N N . THR A 1 106 ? 5.32 14.453 7.637 1 86.25 106 THR A N 1
ATOM 839 C CA . THR A 1 106 ? 4.941 15.242 6.469 1 86.25 106 THR A CA 1
ATOM 840 C C . THR A 1 106 ? 4.812 16.719 6.836 1 86.25 106 THR A C 1
ATOM 842 O O . THR A 1 106 ? 5.316 17.578 6.121 1 86.25 106 THR A O 1
ATOM 845 N N . ASP A 1 107 ? 4.129 17 7.957 1 92.12 107 ASP A N 1
ATOM 846 C CA . ASP A 1 107 ? 3.984 18.375 8.43 1 92.12 107 ASP A CA 1
ATOM 847 C C . ASP A 1 107 ? 5.348 19 8.727 1 92.12 107 ASP A C 1
ATOM 849 O O . ASP A 1 107 ? 5.598 20.156 8.375 1 92.12 107 ASP A O 1
ATOM 853 N N . GLU A 1 108 ? 6.258 18.172 9.43 1 90 108 GLU A N 1
ATOM 854 C CA . GLU A 1 108 ? 7.586 18.656 9.773 1 90 108 GLU A CA 1
ATOM 855 C C . GLU A 1 108 ? 8.383 19.031 8.523 1 90 108 GLU A C 1
ATOM 857 O O . GLU A 1 108 ? 9.062 20.062 8.5 1 90 108 GLU A O 1
ATOM 862 N N . ASN A 1 109 ? 8.203 18.203 7.539 1 86.56 109 ASN A N 1
ATOM 863 C CA . ASN A 1 109 ? 8.953 18.406 6.301 1 86.56 109 ASN A CA 1
ATOM 864 C C . ASN A 1 109 ? 8.484 19.656 5.566 1 86.56 109 ASN A C 1
ATOM 866 O O . ASN A 1 109 ? 9.266 20.297 4.871 1 86.56 109 ASN A O 1
ATOM 870 N N . LEU A 1 110 ? 7.234 19.953 5.695 1 87.25 110 LEU A N 1
ATOM 871 C CA . LEU A 1 110 ? 6.664 21.125 5.023 1 87.25 110 LEU A CA 1
ATOM 872 C C . LEU A 1 110 ? 7.062 22.406 5.73 1 87.25 110 LEU A C 1
ATOM 874 O O . LEU A 1 110 ? 6.945 23.5 5.16 1 87.25 110 LEU A O 1
ATOM 878 N N . ASN A 1 111 ? 7.426 22.234 6.941 1 85.88 111 ASN A N 1
ATOM 879 C CA . ASN A 1 111 ? 7.738 23.422 7.73 1 85.88 111 ASN A CA 1
ATOM 880 C C . ASN A 1 111 ? 9.242 23.562 7.965 1 85.88 111 ASN A C 1
ATOM 882 O O . ASN A 1 111 ? 9.68 24.438 8.711 1 85.88 111 ASN A O 1
ATOM 886 N N . MET A 1 112 ? 9.984 22.594 7.5 1 74.38 112 MET A N 1
ATOM 887 C CA . MET A 1 112 ? 11.438 22.734 7.516 1 74.38 112 MET A CA 1
ATOM 888 C C . MET A 1 112 ? 11.898 23.672 6.398 1 74.38 112 MET A C 1
ATOM 890 O O . MET A 1 112 ? 11.211 23.828 5.387 1 74.38 112 MET A O 1
ATOM 894 N N . MET B 1 1 ? -12.969 -11.445 21.016 1 59.5 1 MET B N 1
ATOM 895 C CA . MET B 1 1 ? -13 -10.062 20.547 1 59.5 1 MET B CA 1
ATOM 896 C C . MET B 1 1 ? -13.438 -10 19.078 1 59.5 1 MET B C 1
ATOM 898 O O . MET B 1 1 ? -13.328 -10.984 18.344 1 59.5 1 MET B O 1
ATOM 902 N N . ALA B 1 2 ? -14.102 -8.891 18.641 1 73.12 2 ALA B N 1
ATOM 903 C CA . ALA B 1 2 ? -14.758 -8.859 17.344 1 73.12 2 ALA B CA 1
ATOM 904 C C . ALA B 1 2 ? -13.727 -8.82 16.219 1 73.12 2 ALA B C 1
ATOM 906 O O . ALA B 1 2 ? -12.617 -8.312 16.391 1 73.12 2 ALA B O 1
ATOM 907 N N . LEU B 1 3 ? -13.984 -9.492 15.25 1 82.44 3 LEU B N 1
ATOM 908 C CA . LEU B 1 3 ? -13.133 -9.523 14.07 1 82.44 3 LEU B CA 1
ATOM 909 C C . LEU B 1 3 ? -13.023 -8.133 13.438 1 82.44 3 LEU B C 1
ATOM 911 O O . LEU B 1 3 ? -12.008 -7.801 12.828 1 82.44 3 LEU B O 1
ATOM 915 N N . HIS B 1 4 ? -14.078 -7.387 13.664 1 82.5 4 HIS B N 1
ATOM 916 C CA . HIS B 1 4 ? -14.102 -6.035 13.125 1 82.5 4 HIS B CA 1
ATOM 917 C C . HIS B 1 4 ? -13.773 -5.004 14.203 1 82.5 4 HIS B C 1
ATOM 919 O O . HIS B 1 4 ? -14.211 -5.141 15.352 1 82.5 4 HIS B O 1
ATOM 925 N N . GLY B 1 5 ? -12.938 -3.998 13.922 1 88.5 5 GLY B N 1
ATOM 926 C CA . GLY B 1 5 ? -12.609 -2.926 14.852 1 88.5 5 GLY B CA 1
ATOM 927 C C . GLY B 1 5 ? -12.383 -1.591 14.164 1 88.5 5 GLY B C 1
ATOM 928 O O . GLY B 1 5 ? -12.383 -1.513 12.938 1 88.5 5 GLY B O 1
ATOM 929 N N . ASP B 1 6 ? -12.484 -0.5 14.953 1 88.38 6 ASP B N 1
ATOM 930 C CA . ASP B 1 6 ? -12.188 0.838 14.453 1 88.38 6 ASP B CA 1
ATOM 931 C C . ASP B 1 6 ? -11.445 1.669 15.492 1 88.38 6 ASP B C 1
ATOM 933 O O . ASP B 1 6 ? -11.461 1.347 16.688 1 88.38 6 ASP B O 1
ATOM 937 N N . SER B 1 7 ? -10.672 2.5 15.102 1 91.31 7 SER B N 1
ATOM 938 C CA . SER B 1 7 ? -9.977 3.498 15.914 1 91.31 7 SER B CA 1
ATOM 939 C C . SER B 1 7 ? -10.016 4.867 15.242 1 91.31 7 SER B C 1
ATOM 941 O O . SER B 1 7 ? -10.195 4.969 14.031 1 91.31 7 SER B O 1
ATOM 943 N N . SER B 1 8 ? -9.969 5.902 16.016 1 92.88 8 SER B N 1
ATOM 944 C CA . SER B 1 8 ? -9.945 7.254 15.477 1 92.88 8 SER B CA 1
ATOM 945 C C . SER B 1 8 ? -9.188 8.203 16.391 1 92.88 8 SER B C 1
ATOM 947 O O . SER B 1 8 ? -8.922 7.887 17.547 1 92.88 8 SER B O 1
ATOM 949 N N . GLY B 1 9 ? -8.758 9.297 15.883 1 93.94 9 GLY B N 1
ATOM 950 C CA . GLY B 1 9 ? -8.062 10.344 16.625 1 93.94 9 GLY B CA 1
ATOM 951 C C . GLY B 1 9 ? -7.871 11.617 15.82 1 93.94 9 GLY B C 1
ATOM 952 O O . GLY B 1 9 ? -8.383 11.734 14.711 1 93.94 9 GLY B O 1
ATOM 953 N N . GLU B 1 10 ? -7.336 12.578 16.406 1 94.31 10 GLU B N 1
ATOM 954 C CA . GLU B 1 10 ? -7.035 13.852 15.75 1 94.31 10 GLU B CA 1
ATOM 955 C C . GLU B 1 10 ? -5.832 14.531 16.391 1 94.31 10 GLU B C 1
ATOM 957 O O . GLU B 1 10 ? -5.477 14.234 17.531 1 94.31 10 GLU B O 1
ATOM 962 N N . PHE B 1 11 ? -5.172 15.297 15.711 1 95.12 11 PHE B N 1
ATOM 963 C CA . PHE B 1 11 ? -4.082 16.109 16.234 1 95.12 11 PHE B CA 1
ATOM 964 C C . PHE B 1 11 ? -3.922 17.391 15.406 1 95.12 11 PHE B C 1
ATOM 966 O O . PHE B 1 11 ? -4.375 17.453 14.266 1 95.12 11 PHE B O 1
ATOM 973 N N . ASP B 1 12 ? -3.289 18.359 16 1 94.62 12 ASP B N 1
ATOM 974 C CA . ASP B 1 12 ? -3.043 19.625 15.32 1 94.62 12 ASP B CA 1
ATOM 975 C C . ASP B 1 12 ? -1.694 19.609 14.602 1 94.62 12 ASP B C 1
ATOM 977 O O . ASP B 1 12 ? -0.752 18.953 15.055 1 94.62 12 ASP B O 1
ATOM 981 N N . ILE B 1 13 ? -1.631 20.297 13.484 1 95.25 13 ILE B N 1
ATOM 982 C CA . ILE B 1 13 ? -0.374 20.484 12.766 1 95.25 13 ILE B CA 1
ATOM 983 C C . ILE B 1 13 ? -0.139 21.969 12.5 1 95.25 13 ILE B C 1
ATOM 985 O O . ILE B 1 13 ? -1.051 22.781 12.656 1 95.25 13 ILE B O 1
ATOM 989 N N . LYS B 1 14 ? 1.072 22.328 12.07 1 94.38 14 LYS B N 1
ATOM 990 C CA . LYS B 1 14 ? 1.451 23.719 11.852 1 94.38 14 LYS B CA 1
ATOM 991 C C . LYS B 1 14 ? 1.083 24.172 10.438 1 94.38 14 LYS B C 1
ATOM 993 O O . LYS B 1 14 ? 0.796 25.344 10.219 1 94.38 14 LYS B O 1
ATOM 998 N N . SER B 1 15 ? 1.127 23.297 9.516 1 93.88 15 SER B N 1
ATOM 999 C CA . SER B 1 15 ? 0.909 23.641 8.109 1 93.88 15 SER B CA 1
ATOM 1000 C C . SER B 1 15 ? -0.547 24 7.855 1 93.88 15 SER B C 1
ATOM 1002 O O . SER B 1 15 ? -1.459 23.391 8.406 1 93.88 15 SER B O 1
ATOM 1004 N N . PRO B 1 16 ? -0.701 25 7.008 1 94.31 16 PRO B N 1
ATOM 1005 C CA . PRO B 1 16 ? -2.074 25.25 6.559 1 94.31 16 PRO B CA 1
ATOM 1006 C C . PRO B 1 16 ? -2.705 24.016 5.91 1 94.31 16 PRO B C 1
ATOM 1008 O O . PRO B 1 16 ? -2.01 23.219 5.266 1 94.31 16 PRO B O 1
ATOM 1011 N N . ALA B 1 17 ? -4.023 23.859 6.066 1 92.81 17 ALA B N 1
ATOM 1012 C CA . ALA B 1 17 ? -4.75 22.656 5.648 1 92.81 17 ALA B CA 1
ATOM 1013 C C . ALA B 1 17 ? -4.5 22.344 4.176 1 92.81 17 ALA B C 1
ATOM 1015 O O . ALA B 1 17 ? -4.188 21.219 3.816 1 92.81 17 ALA B O 1
ATOM 1016 N N . ASP B 1 18 ? -4.586 23.359 3.244 1 91.62 18 ASP B N 1
ATOM 1017 C CA . ASP B 1 18 ? -4.438 23.141 1.81 1 91.62 18 ASP B CA 1
ATOM 1018 C C . ASP B 1 18 ? -3.023 22.672 1.468 1 91.62 18 ASP B C 1
ATOM 1020 O O . ASP B 1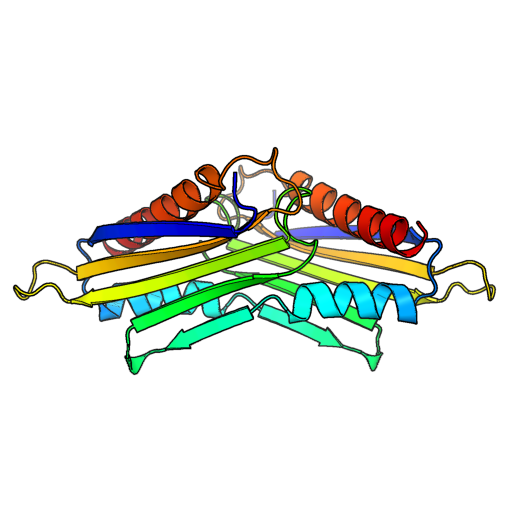 18 ? -2.842 21.812 0.614 1 91.62 18 ASP B O 1
ATOM 1024 N N . LYS B 1 19 ? -2.082 23.344 2.039 1 92.44 19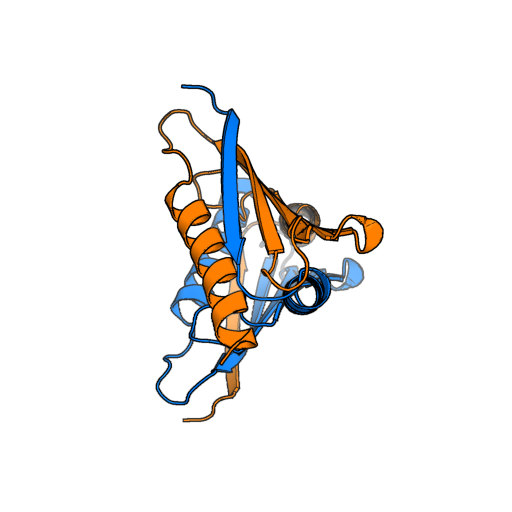 LYS B N 1
ATOM 1025 C CA . LYS B 1 19 ? -0.689 22.984 1.776 1 92.44 19 LYS B CA 1
ATOM 1026 C C . LYS B 1 19 ? -0.387 21.562 2.211 1 92.44 19 LYS B C 1
ATOM 1028 O O . LYS B 1 19 ? 0.237 20.797 1.469 1 92.44 19 LYS B O 1
ATOM 1033 N N . PHE B 1 20 ? -0.749 21.172 3.479 1 93.19 20 PHE B N 1
ATOM 1034 C CA . PHE B 1 20 ? -0.533 19.828 3.996 1 93.19 20 PHE B CA 1
ATOM 1035 C C . PHE B 1 20 ? -1.255 18.797 3.141 1 93.19 20 PHE B C 1
ATOM 1037 O O . PHE B 1 20 ? -0.66 17.797 2.729 1 93.19 20 PHE B O 1
ATOM 1044 N N . PHE B 1 21 ? -2.539 19.016 2.896 1 92.25 21 PHE B N 1
ATOM 1045 C CA . PHE B 1 21 ? -3.357 18.062 2.146 1 92.25 21 PHE B CA 1
ATOM 1046 C C . PHE B 1 21 ? -2.781 17.844 0.753 1 92.25 21 PHE B C 1
ATOM 1048 O O . PHE B 1 21 ? -2.734 16.703 0.272 1 92.25 21 PHE B O 1
ATOM 1055 N N . THR B 1 22 ? -2.383 18.938 0.063 1 90.06 22 THR B N 1
ATOM 1056 C CA . THR B 1 22 ? -1.82 18.812 -1.276 1 90.06 22 THR B CA 1
ATOM 1057 C C . THR B 1 22 ? -0.583 17.922 -1.259 1 90.06 22 THR B C 1
ATOM 1059 O O . THR B 1 22 ? -0.444 17.031 -2.098 1 90.06 22 THR B O 1
ATOM 1062 N N . SER B 1 23 ? 0.261 18.172 -0.338 1 85.69 23 SER B N 1
ATOM 1063 C CA . SER B 1 23 ? 1.47 17.359 -0.221 1 85.69 23 SER B CA 1
ATOM 1064 C C . SER B 1 23 ? 1.132 15.906 0.049 1 85.69 23 SER B C 1
ATOM 1066 O O . SER B 1 23 ? 1.672 15.008 -0.601 1 85.69 23 SER B O 1
ATOM 1068 N N . PHE B 1 24 ? 0.285 15.75 1.046 1 86.62 24 PHE B N 1
ATOM 1069 C CA . PHE B 1 24 ? -0.145 14.406 1.429 1 86.62 24 PHE B CA 1
ATOM 1070 C C . PHE B 1 24 ? -0.812 13.695 0.257 1 86.62 24 PHE B C 1
ATOM 1072 O O . PHE B 1 24 ? -0.469 12.555 -0.06 1 86.62 24 PHE B O 1
ATOM 1079 N N . ALA B 1 25 ? -1.774 14.344 -0.368 1 82.69 25 ALA B N 1
ATOM 1080 C CA . ALA B 1 25 ? -2.508 13.781 -1.496 1 82.69 25 ALA B CA 1
ATOM 1081 C C . ALA B 1 25 ? -1.567 13.461 -2.656 1 82.69 25 ALA B C 1
ATOM 1083 O O . ALA B 1 25 ? -1.739 12.453 -3.342 1 82.69 25 ALA B O 1
ATOM 1084 N N . ASP B 1 26 ? -0.62 14.328 -2.928 1 80.94 26 ASP B N 1
ATOM 1085 C CA . ASP B 1 26 ? 0.349 14.094 -3.994 1 80.94 26 ASP B CA 1
ATOM 1086 C C . ASP B 1 26 ? 1.147 12.82 -3.744 1 80.94 26 ASP B C 1
ATOM 1088 O O . ASP B 1 26 ? 1.406 12.047 -4.672 1 80.94 26 ASP B O 1
ATOM 1092 N N . ASP B 1 27 ? 1.546 12.641 -2.471 1 73.75 27 ASP B N 1
ATOM 1093 C CA . ASP B 1 27 ? 2.281 11.438 -2.104 1 73.75 27 ASP B CA 1
ATOM 1094 C C . ASP B 1 27 ? 1.45 10.188 -2.377 1 73.75 27 ASP B C 1
ATOM 1096 O O . ASP B 1 27 ? 1.956 9.211 -2.932 1 73.75 27 ASP B O 1
ATOM 1100 N N . ILE B 1 28 ? 0.186 10.227 -1.957 1 74.94 28 ILE B N 1
ATOM 1101 C CA . ILE B 1 28 ? -0.695 9.07 -2.092 1 74.94 28 ILE B CA 1
ATOM 1102 C C . ILE B 1 28 ? -1.029 8.844 -3.564 1 74.94 28 ILE B C 1
ATOM 1104 O O . ILE B 1 28 ? -1.04 7.711 -4.039 1 74.94 28 ILE B O 1
ATOM 1108 N N . SER B 1 29 ? -1.373 9.945 -4.273 1 72.81 29 SER B N 1
ATOM 1109 C CA . SER B 1 29 ? -1.801 9.844 -5.664 1 72.81 29 SER B CA 1
ATOM 1110 C C . SER B 1 29 ? -0.703 9.242 -6.539 1 72.81 29 SER B C 1
ATOM 1112 O O . SER B 1 29 ? -0.983 8.688 -7.605 1 72.81 29 SER B O 1
ATOM 1114 N N . SER B 1 30 ? 0.434 9.438 -6 1 69.38 30 SER B N 1
ATOM 1115 C CA . SER B 1 30 ? 1.557 8.93 -6.781 1 69.38 30 SER B CA 1
ATOM 1116 C C . SER B 1 30 ? 1.712 7.422 -6.613 1 69.38 30 SER B C 1
ATOM 1118 O O . SER B 1 30 ? 2.447 6.781 -7.367 1 69.38 30 SER B O 1
ATOM 1120 N N . THR B 1 31 ? 0.929 6.965 -5.582 1 66.25 31 THR B N 1
ATOM 1121 C CA . THR B 1 31 ? 0.909 5.516 -5.414 1 66.25 31 THR B CA 1
ATOM 1122 C C . THR B 1 31 ? -0.167 4.887 -6.293 1 66.25 31 THR B C 1
ATOM 1124 O O . THR B 1 31 ? -1.307 5.352 -6.32 1 66.25 31 THR B O 1
ATOM 1127 N N . PHE B 1 32 ? 0.151 3.973 -7.094 1 68.25 32 PHE B N 1
ATOM 1128 C CA . PHE B 1 32 ? -0.842 3.377 -7.98 1 68.25 32 PHE B CA 1
ATOM 1129 C C . PHE B 1 32 ? -0.497 1.924 -8.281 1 68.25 32 PHE B C 1
ATOM 1131 O O . PHE B 1 32 ? 0.576 1.444 -7.91 1 68.25 32 PHE B O 1
ATOM 1138 N N . HIS B 1 33 ? -1.551 1.323 -8.703 1 74 33 HIS B N 1
ATOM 1139 C CA . HIS B 1 33 ? -1.327 0.032 -9.344 1 74 33 HIS B CA 1
ATOM 1140 C C . HIS B 1 33 ? -1.905 0.011 -10.758 1 74 33 HIS B C 1
ATOM 1142 O O . HIS B 1 33 ? -2.846 0.75 -11.062 1 74 33 HIS B O 1
ATOM 1148 N N . ILE B 1 34 ? -1.188 -0.629 -11.703 1 73.06 34 ILE B N 1
ATOM 1149 C CA . ILE B 1 34 ? -1.654 -0.896 -13.055 1 73.06 34 ILE B CA 1
ATOM 1150 C C . ILE B 1 34 ? -1.832 -2.398 -13.258 1 73.06 34 ILE B C 1
ATOM 1152 O O . ILE B 1 34 ? -0.933 -3.184 -12.945 1 73.06 34 ILE B O 1
ATOM 1156 N N . ILE B 1 35 ? -3.053 -2.771 -13.609 1 81.56 35 ILE B N 1
ATOM 1157 C CA . ILE B 1 35 ? -3.338 -4.176 -13.883 1 81.56 35 ILE B CA 1
ATOM 1158 C C . ILE B 1 35 ? -3.572 -4.371 -15.375 1 81.56 35 ILE B C 1
ATOM 1160 O O . ILE B 1 35 ? -4.398 -3.678 -15.977 1 81.56 35 ILE B O 1
ATOM 1164 N N . SER B 1 36 ? -2.713 -5.207 -15.961 1 79.56 36 SER B N 1
ATOM 1165 C CA . SER B 1 36 ? -2.914 -5.625 -17.344 1 79.56 36 SER B CA 1
ATOM 1166 C C . SER B 1 36 ? -3.412 -7.066 -17.422 1 79.56 36 SER B C 1
ATOM 1168 O O . SER B 1 36 ? -2.631 -8.008 -17.266 1 79.56 36 SER B O 1
ATOM 1170 N N . LYS B 1 37 ? -4.699 -7.25 -17.609 1 84.75 37 LYS B N 1
ATOM 1171 C CA . LYS B 1 37 ? -5.262 -8.594 -17.734 1 84.75 37 LYS B CA 1
ATOM 1172 C C . LYS B 1 37 ? -4.676 -9.32 -18.938 1 84.75 37 LYS B C 1
ATOM 1174 O O . LYS B 1 37 ? -4.391 -10.523 -18.859 1 84.75 37 LYS B O 1
ATOM 1179 N N . GLU B 1 38 ? -4.441 -8.555 -20.078 1 80.44 38 GLU B N 1
ATOM 1180 C CA . GLU B 1 38 ? -3.916 -9.141 -21.297 1 80.44 38 GLU B CA 1
ATOM 1181 C C . GLU B 1 38 ? -2.547 -9.773 -21.078 1 80.44 38 GLU B C 1
ATOM 1183 O O . GLU B 1 38 ? -2.279 -10.875 -21.562 1 80.44 38 GLU B O 1
ATOM 1188 N N . LYS B 1 39 ? -1.686 -9.195 -20.391 1 80.44 39 LYS B N 1
ATOM 1189 C CA . LYS B 1 39 ? -0.32 -9.656 -20.172 1 80.44 39 LYS B CA 1
ATOM 1190 C C . LYS B 1 39 ? -0.2 -10.383 -18.828 1 80.44 39 LYS B C 1
ATOM 1192 O O . LYS B 1 39 ? 0.862 -10.914 -18.5 1 80.44 39 LYS B O 1
ATOM 1197 N N . ARG B 1 40 ? -1.239 -10.484 -17.984 1 91.12 40 ARG B N 1
ATOM 1198 C CA . ARG B 1 40 ? -1.243 -11.016 -16.625 1 91.12 40 ARG B CA 1
ATOM 1199 C C . ARG B 1 40 ? -0.159 -10.359 -15.781 1 91.12 40 ARG B C 1
ATOM 1201 O O . ARG B 1 40 ? 0.639 -11.047 -15.141 1 91.12 40 ARG B O 1
ATOM 1208 N N . THR B 1 41 ? -0.164 -9.016 -15.844 1 85.88 41 THR B N 1
ATOM 1209 C CA . THR B 1 41 ? 0.863 -8.234 -15.164 1 85.88 41 THR B CA 1
ATOM 1210 C C . THR B 1 41 ? 0.232 -7.242 -14.188 1 85.88 41 THR B C 1
ATOM 1212 O O . THR B 1 41 ? -0.771 -6.602 -14.508 1 85.88 41 THR B O 1
ATOM 1215 N N . VAL B 1 42 ? 0.67 -7.195 -12.977 1 88.06 42 VAL B N 1
ATOM 1216 C CA . VAL B 1 42 ? 0.351 -6.164 -11.992 1 88.06 42 VAL B CA 1
ATOM 1217 C C . VAL B 1 42 ? 1.597 -5.332 -11.695 1 88.06 42 VAL B C 1
ATOM 1219 O O . VAL B 1 42 ? 2.664 -5.883 -11.414 1 88.06 42 VAL B O 1
ATOM 1222 N N . THR B 1 43 ? 1.558 -4.059 -11.852 1 81.44 43 THR B N 1
ATOM 1223 C CA . THR B 1 43 ? 2.607 -3.143 -11.43 1 81.44 43 THR B CA 1
ATOM 1224 C C . THR B 1 43 ? 2.156 -2.332 -10.219 1 81.44 43 THR B C 1
ATOM 1226 O O . THR B 1 43 ? 1.092 -1.711 -10.242 1 81.44 43 THR B O 1
ATOM 1229 N N . LEU B 1 44 ? 2.867 -2.443 -9.156 1 83.19 44 LEU B N 1
ATOM 1230 C CA . LEU B 1 44 ? 2.674 -1.674 -7.934 1 83.19 44 LEU B CA 1
ATOM 1231 C C . LEU B 1 44 ? 3.719 -0.57 -7.812 1 83.19 44 LEU B C 1
ATOM 1233 O O . LEU B 1 44 ? 4.918 -0.831 -7.926 1 83.19 44 LEU B O 1
ATOM 1237 N N . SER B 1 45 ? 3.291 0.585 -7.746 1 75.94 45 SER B N 1
ATOM 1238 C CA . SER B 1 45 ? 4.223 1.699 -7.609 1 75.94 45 SER B CA 1
ATOM 1239 C C . SER B 1 45 ? 3.939 2.504 -6.344 1 75.94 45 SER B C 1
ATOM 1241 O O . SER B 1 45 ? 2.807 2.932 -6.117 1 75.94 45 SER B O 1
ATOM 1243 N N . LEU B 1 46 ? 4.949 2.59 -5.535 1 74.25 46 LEU B N 1
ATOM 1244 C CA . LEU B 1 46 ? 4.93 3.422 -4.336 1 74.25 46 LEU B CA 1
ATOM 1245 C C . LEU B 1 46 ? 5.824 4.645 -4.508 1 74.25 46 LEU B C 1
ATOM 1247 O O . LEU B 1 46 ? 6.98 4.52 -4.926 1 74.25 46 LEU B O 1
ATOM 1251 N N . ASN B 1 47 ? 5.227 5.719 -4.469 1 67.12 47 ASN B N 1
ATOM 1252 C CA . ASN B 1 47 ? 5.98 6.961 -4.605 1 67.12 47 ASN B CA 1
ATOM 1253 C C . ASN B 1 47 ? 5.805 7.859 -3.385 1 67.12 47 ASN B C 1
ATOM 1255 O O . ASN B 1 47 ? 4.766 7.816 -2.723 1 67.12 47 ASN B O 1
ATOM 1259 N N . GLY B 1 48 ? 6.797 8.57 -3.123 1 59.78 48 GLY B N 1
ATOM 1260 C CA . GLY B 1 48 ? 6.738 9.602 -2.1 1 59.78 48 GLY B CA 1
ATOM 1261 C C . GLY B 1 48 ? 7.18 9.109 -0.734 1 59.78 48 GLY B C 1
ATOM 1262 O O . GLY B 1 48 ? 7.848 8.086 -0.625 1 59.78 48 GLY B O 1
ATOM 1263 N N . ASN B 1 49 ? 6.977 9.938 0.204 1 56.5 49 ASN B N 1
ATOM 1264 C CA . ASN B 1 49 ? 7.441 9.734 1.573 1 56.5 49 ASN B CA 1
ATOM 1265 C C . ASN B 1 49 ? 6.684 8.602 2.26 1 56.5 49 ASN B C 1
ATOM 1267 O O . ASN B 1 49 ? 6.922 8.312 3.434 1 56.5 49 ASN B O 1
ATOM 1271 N N . LEU B 1 50 ? 5.625 8.32 1.547 1 54.97 50 LEU B N 1
ATOM 1272 C CA . LEU B 1 50 ? 4.914 7.211 2.174 1 54.97 50 LEU B CA 1
ATOM 1273 C C . LEU B 1 50 ? 5.836 6.008 2.354 1 54.97 50 LEU B C 1
ATOM 1275 O O . LEU B 1 50 ? 5.637 5.203 3.266 1 54.97 50 LEU B O 1
ATOM 1279 N N . VAL B 1 51 ? 6.707 5.934 1.348 1 51.22 51 VAL B N 1
ATOM 1280 C CA . VAL B 1 51 ? 7.758 4.949 1.578 1 51.22 51 VAL B CA 1
ATOM 1281 C C . VAL B 1 51 ? 8.805 5.523 2.525 1 51.22 51 VAL B C 1
ATOM 1283 O O . VAL B 1 51 ? 9.422 6.547 2.229 1 51.22 51 VAL B O 1
ATOM 1286 N N . SER B 1 52 ? 9.109 4.594 3.6 1 56.41 52 SER B N 1
ATOM 1287 C CA . SER B 1 52 ? 10.055 4.758 4.699 1 56.41 52 SER B CA 1
ATOM 1288 C C . SER B 1 52 ? 11.016 5.91 4.43 1 56.41 52 SER B C 1
ATOM 1290 O O . SER B 1 52 ? 11.094 6.414 3.307 1 56.41 52 SER B O 1
ATOM 1292 N N . ASP B 1 53 ? 11.516 6.574 5.473 1 62.81 53 ASP B N 1
ATOM 1293 C CA . ASP B 1 53 ? 12.703 7.426 5.461 1 62.81 53 ASP B CA 1
ATOM 1294 C C . ASP B 1 53 ? 13.812 6.805 4.621 1 62.81 53 ASP B C 1
ATOM 1296 O O . ASP B 1 53 ? 14.914 7.363 4.523 1 62.81 53 ASP B O 1
ATOM 1300 N N . SER B 1 54 ? 13.438 5.848 3.787 1 72.44 54 SER B N 1
ATOM 1301 C CA . SER B 1 54 ? 14.547 5.129 3.166 1 72.44 54 SER B CA 1
ATOM 1302 C C . SER B 1 54 ? 14.477 5.215 1.646 1 72.44 54 SER B C 1
ATOM 1304 O O . SER B 1 54 ? 15.508 5.316 0.976 1 72.44 54 SER B O 1
ATOM 1306 N N . TYR B 1 55 ? 13.242 5.258 1.08 1 77.94 55 TYR B N 1
ATOM 1307 C CA . TYR B 1 55 ? 13.148 5.172 -0.373 1 77.94 55 TYR B CA 1
ATOM 1308 C C . TYR B 1 55 ? 12.227 6.25 -0.926 1 77.94 55 TYR B C 1
ATOM 1310 O O . TYR B 1 55 ? 11.188 6.547 -0.334 1 77.94 55 TYR B O 1
ATOM 1318 N N . LYS B 1 56 ? 12.625 6.82 -1.938 1 74.12 56 LYS B N 1
ATOM 1319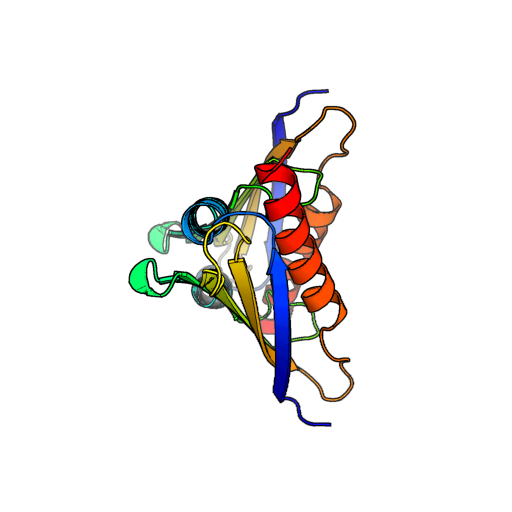 C CA . LYS B 1 56 ? 11.82 7.801 -2.66 1 74.12 56 LYS B CA 1
ATOM 1320 C C . LYS B 1 56 ? 10.75 7.113 -3.508 1 74.12 56 LYS B C 1
ATOM 1322 O O . LYS B 1 56 ? 9.609 7.578 -3.566 1 74.12 56 LYS B O 1
ATOM 1327 N N . THR B 1 57 ? 11.211 6.051 -4.184 1 75.75 57 THR B N 1
ATOM 1328 C CA . THR B 1 57 ? 10.273 5.301 -5.012 1 75.75 57 THR B CA 1
ATOM 1329 C C . THR B 1 57 ? 10.5 3.801 -4.863 1 75.75 57 THR B C 1
ATOM 1331 O O . THR B 1 57 ? 11.617 3.363 -4.562 1 75.75 57 THR B O 1
ATOM 1334 N N . PHE B 1 58 ? 9.469 3.035 -5.023 1 83.75 58 PHE B N 1
ATOM 1335 C CA . PHE B 1 58 ? 9.477 1.58 -5.113 1 83.75 58 PHE B CA 1
ATOM 1336 C C . PHE B 1 58 ? 8.414 1.091 -6.086 1 83.75 58 PHE B C 1
ATOM 1338 O O . PHE B 1 58 ? 7.227 1.387 -5.918 1 83.75 58 PHE B O 1
ATOM 1345 N N . LYS B 1 59 ? 8.906 0.347 -7.152 1 81.69 59 LYS B N 1
ATOM 1346 C CA . LYS B 1 59 ? 7.988 -0.159 -8.172 1 81.69 59 LYS B CA 1
ATOM 1347 C C . LYS B 1 59 ? 8.188 -1.656 -8.391 1 81.69 59 LYS B C 1
ATOM 1349 O O . LYS B 1 59 ? 9.305 -2.113 -8.633 1 81.69 59 LYS B O 1
ATOM 1354 N N . ALA B 1 60 ? 7.191 -2.357 -8.234 1 88.12 60 ALA B N 1
ATOM 1355 C CA . ALA B 1 60 ? 7.219 -3.799 -8.469 1 88.12 60 ALA B CA 1
ATOM 1356 C C . ALA B 1 60 ? 6.297 -4.18 -9.625 1 88.12 60 ALA B C 1
ATOM 1358 O O . ALA B 1 60 ? 5.176 -3.674 -9.727 1 88.12 60 ALA B O 1
ATOM 1359 N N . THR B 1 61 ? 6.812 -4.961 -10.539 1 88.81 61 THR B N 1
ATOM 1360 C CA . THR B 1 61 ? 6.035 -5.539 -11.625 1 88.81 61 THR B CA 1
ATOM 1361 C C . THR B 1 61 ? 6.008 -7.062 -11.516 1 88.81 61 THR B C 1
ATOM 1363 O O . THR B 1 61 ? 7.055 -7.703 -11.453 1 88.81 61 THR B O 1
ATOM 1366 N N . ILE B 1 62 ? 4.812 -7.633 -11.461 1 93.69 62 ILE B N 1
ATOM 1367 C CA . ILE B 1 62 ? 4.621 -9.07 -11.367 1 93.69 62 ILE B CA 1
ATOM 1368 C C . ILE B 1 62 ? 3.861 -9.57 -12.594 1 93.69 62 ILE B C 1
ATOM 1370 O O . ILE B 1 62 ? 2.785 -9.062 -12.914 1 93.69 62 ILE B O 1
ATOM 1374 N N . THR B 1 63 ? 4.465 -10.453 -13.328 1 91.5 63 THR B N 1
ATOM 1375 C CA . THR B 1 63 ? 3.846 -11.07 -14.492 1 91.5 63 THR B CA 1
ATOM 1376 C C . THR B 1 63 ? 3.73 -12.578 -14.312 1 91.5 63 THR B C 1
ATOM 1378 O O . THR B 1 63 ? 4.676 -13.227 -13.859 1 91.5 63 THR B O 1
ATOM 1381 N N . VAL B 1 64 ? 2.588 -13.141 -14.547 1 94.88 64 VAL B N 1
ATOM 1382 C CA . VAL B 1 64 ? 2.373 -14.578 -14.461 1 94.88 64 VAL B CA 1
ATOM 1383 C C . VAL B 1 64 ? 2.211 -15.164 -15.867 1 94.88 64 VAL B C 1
ATOM 1385 O O . VAL B 1 64 ? 1.409 -14.664 -16.656 1 94.88 64 VAL B O 1
ATOM 1388 N N . THR B 1 65 ? 3.012 -16.141 -16.172 1 91.44 65 THR B N 1
ATOM 1389 C CA . THR B 1 65 ? 2.965 -16.781 -17.469 1 91.44 65 THR B CA 1
ATOM 1390 C C . THR B 1 65 ? 2.664 -18.281 -17.328 1 91.44 65 THR B C 1
ATOM 1392 O O . THR B 1 65 ? 3.166 -18.938 -16.422 1 91.44 65 THR B O 1
ATOM 1395 N N . PRO B 1 66 ? 1.79 -18.781 -18.172 1 91.12 66 PRO B N 1
ATOM 1396 C CA . PRO B 1 66 ? 1.544 -20.219 -18.125 1 91.12 66 PRO B CA 1
ATOM 1397 C C . PRO B 1 66 ? 2.807 -21.047 -18.375 1 91.12 66 PRO B C 1
ATOM 1399 O O . PRO B 1 66 ? 3.678 -20.625 -19.141 1 91.12 66 PRO B O 1
ATOM 1402 N N . ALA B 1 67 ? 2.891 -22.141 -17.672 1 86.19 67 ALA B N 1
ATOM 1403 C CA . ALA B 1 67 ? 3.998 -23.047 -17.953 1 86.19 67 ALA B CA 1
ATOM 1404 C C . ALA B 1 67 ? 3.91 -23.594 -19.375 1 86.19 67 ALA B C 1
ATOM 1406 O O . ALA B 1 67 ? 2.83 -23.609 -19.969 1 86.19 67 ALA 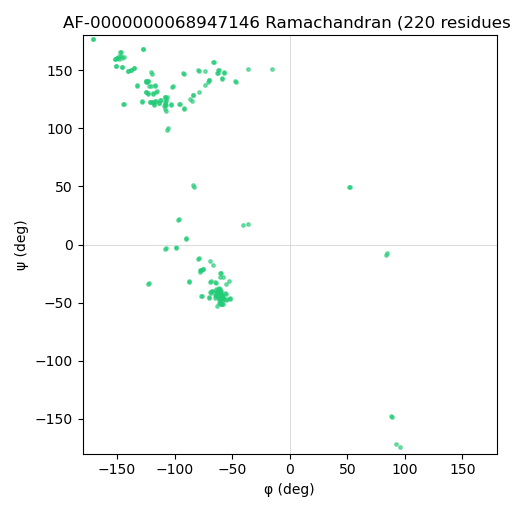B O 1
ATOM 1407 N N . GLU B 1 68 ? 5.117 -23.812 -19.906 1 78.19 68 GLU B N 1
ATOM 1408 C CA . GLU B 1 68 ? 5.168 -24.359 -21.266 1 78.19 68 GLU B CA 1
ATOM 1409 C C . GLU B 1 68 ? 4.375 -25.656 -21.375 1 78.19 68 GLU B C 1
ATOM 1411 O O . GLU B 1 68 ? 3.682 -25.891 -22.375 1 78.19 68 GLU B O 1
ATOM 1416 N N . ASP B 1 69 ? 4.566 -26.5 -20.297 1 75.75 69 ASP B N 1
ATOM 1417 C CA . ASP B 1 69 ? 3.832 -27.766 -20.312 1 75.75 69 ASP B CA 1
ATOM 1418 C C . ASP B 1 69 ? 2.492 -27.625 -19.594 1 75.75 69 ASP B C 1
ATOM 1420 O O . ASP B 1 69 ? 2.436 -27.141 -18.453 1 75.75 69 ASP B O 1
ATOM 1424 N N . GLU B 1 70 ? 1.456 -27.812 -20.312 1 63.81 70 GLU B N 1
ATOM 1425 C CA . GLU B 1 70 ? 0.093 -27.719 -19.797 1 63.81 70 GLU B CA 1
ATOM 1426 C C . GLU B 1 70 ? -0.049 -28.5 -18.484 1 63.81 70 GLU B C 1
ATOM 1428 O O . GLU B 1 70 ? 0.477 -29.609 -18.344 1 63.81 70 GLU B O 1
ATOM 1433 N N . GLY B 1 71 ? -0.734 -28.031 -17.594 1 68.31 71 GLY B N 1
ATOM 1434 C CA . GLY B 1 71 ? -1.011 -28.703 -16.344 1 68.31 71 GLY B CA 1
ATOM 1435 C C . GLY B 1 71 ? 0.085 -28.516 -15.305 1 68.31 71 GLY B C 1
ATOM 1436 O O . GLY B 1 71 ? -0.059 -28.938 -14.156 1 68.31 71 GLY B O 1
ATOM 1437 N N . ASN B 1 72 ? 1.203 -27.938 -15.703 1 81.06 72 ASN B N 1
ATOM 1438 C CA . ASN B 1 72 ? 2.34 -27.859 -14.789 1 81.06 72 ASN B CA 1
ATOM 1439 C C . ASN B 1 72 ? 2.389 -26.516 -14.062 1 81.06 72 ASN B C 1
ATOM 1441 O O . ASN B 1 72 ? 3.459 -26.062 -13.648 1 81.06 72 ASN B O 1
ATOM 1445 N N . GLY B 1 73 ? 1.333 -25.922 -14.008 1 92.94 73 GLY B N 1
ATOM 1446 C CA . GLY B 1 73 ? 1.305 -24.688 -13.227 1 92.94 73 GLY B CA 1
ATOM 1447 C C . GLY B 1 73 ? 1.692 -23.469 -14.039 1 92.94 73 GLY B C 1
ATOM 1448 O O . GLY B 1 73 ? 1.236 -23.297 -15.172 1 92.94 73 GLY B O 1
ATOM 1449 N N . SER B 1 74 ? 2.309 -22.5 -13.461 1 95.62 74 SER B N 1
ATOM 1450 C CA . SER B 1 74 ? 2.662 -21.234 -14.094 1 95.62 74 SER B CA 1
ATOM 1451 C C . SER B 1 74 ? 3.957 -20.672 -13.516 1 95.62 74 SER B C 1
ATOM 1453 O O . SER B 1 74 ? 4.516 -21.234 -12.57 1 95.62 74 SER B O 1
ATOM 1455 N N . ARG B 1 75 ? 4.488 -19.766 -14.273 1 93.94 75 ARG B N 1
ATOM 1456 C CA . ARG B 1 75 ? 5.707 -19.078 -13.859 1 93.94 75 ARG B CA 1
ATOM 1457 C C . ARG B 1 75 ? 5.422 -17.625 -13.477 1 93.94 75 ARG B C 1
ATOM 1459 O O . ARG B 1 75 ? 4.73 -16.906 -14.211 1 93.94 75 ARG B O 1
ATOM 1466 N N . VAL B 1 76 ? 5.863 -17.25 -12.258 1 95.44 76 VAL B N 1
ATOM 1467 C CA . VAL B 1 76 ? 5.793 -15.859 -11.82 1 95.44 76 VAL B CA 1
ATOM 1468 C C . VAL B 1 76 ? 7.125 -15.164 -12.086 1 95.44 76 VAL B C 1
ATOM 1470 O O . VAL B 1 76 ? 8.18 -15.641 -11.641 1 95.44 76 VAL B O 1
ATOM 1473 N N . VAL B 1 77 ? 7.125 -14.094 -12.891 1 93.19 77 VAL B N 1
ATOM 1474 C CA . VAL B 1 77 ? 8.281 -13.234 -13.133 1 93.19 77 VAL B CA 1
ATOM 1475 C C . VAL B 1 77 ? 8.07 -11.891 -12.438 1 93.19 77 VAL B C 1
ATOM 1477 O O . VAL B 1 77 ? 7.016 -11.273 -12.562 1 93.19 77 VAL B O 1
ATOM 1480 N N . TRP B 1 78 ? 9 -11.562 -11.586 1 93.94 78 TRP B N 1
ATOM 1481 C CA . TRP B 1 78 ? 8.867 -10.289 -10.883 1 93.94 78 TRP B CA 1
ATOM 1482 C C . TRP B 1 78 ? 10.102 -9.422 -11.102 1 93.94 78 TRP B C 1
ATOM 1484 O O . TRP B 1 78 ? 11.211 -9.93 -11.258 1 93.94 78 TRP B O 1
ATOM 1494 N N . THR B 1 79 ? 9.883 -8.078 -11.289 1 93.19 79 THR B N 1
ATOM 1495 C CA . THR B 1 79 ? 10.922 -7.047 -11.312 1 93.19 79 THR B CA 1
ATOM 1496 C C . THR B 1 79 ? 10.617 -5.953 -10.289 1 93.19 79 THR B C 1
ATOM 1498 O O . THR B 1 79 ? 9.453 -5.613 -10.07 1 93.19 79 THR B O 1
ATOM 1501 N N . VAL B 1 80 ? 11.641 -5.426 -9.57 1 90.5 80 VAL B N 1
ATOM 1502 C CA . VAL B 1 80 ? 11.516 -4.301 -8.648 1 90.5 80 VAL B CA 1
ATOM 1503 C C . VAL B 1 80 ? 12.508 -3.207 -9.039 1 90.5 80 VAL B C 1
ATOM 1505 O O . VAL B 1 80 ? 13.656 -3.494 -9.391 1 90.5 80 VAL B O 1
ATOM 1508 N N . GLU B 1 81 ? 12.055 -2.037 -9.125 1 88 81 GLU B N 1
ATOM 1509 C CA . GLU B 1 81 ? 12.859 -0.828 -9.258 1 88 81 GLU B CA 1
ATOM 1510 C C . GLU B 1 81 ? 12.664 0.1 -8.062 1 88 81 GLU B C 1
ATOM 1512 O O . GLU B 1 81 ? 11.547 0.244 -7.555 1 88 81 GLU B O 1
ATOM 1517 N N . PHE B 1 82 ? 13.805 0.684 -7.543 1 86.06 82 PHE B N 1
ATOM 1518 C CA . PHE B 1 82 ? 13.664 1.571 -6.395 1 86.06 82 PHE B CA 1
ATOM 1519 C C . PHE B 1 82 ? 14.672 2.707 -6.457 1 86.06 82 PHE B C 1
ATOM 1521 O O . PHE B 1 82 ? 15.672 2.619 -7.18 1 86.06 82 PHE B O 1
ATOM 1528 N N . GLU B 1 83 ? 14.352 3.754 -5.902 1 82.69 83 GLU B N 1
ATOM 1529 C CA . GLU B 1 83 ? 15.234 4.895 -5.656 1 82.69 83 GLU B CA 1
ATOM 1530 C C . GLU B 1 83 ? 15.367 5.172 -4.164 1 82.69 83 GLU B C 1
ATOM 1532 O O . GLU B 1 83 ? 14.375 5.395 -3.471 1 82.69 83 GLU B O 1
ATOM 1537 N N . LYS B 1 84 ? 16.656 5.137 -3.686 1 81.94 84 LYS B N 1
ATOM 1538 C CA . LYS B 1 84 ? 16.953 5.461 -2.293 1 81.94 84 LYS B CA 1
ATOM 1539 C C . LYS B 1 84 ? 16.969 6.969 -2.068 1 81.94 84 LYS B C 1
ATOM 1541 O O . LYS B 1 84 ? 17.297 7.734 -2.98 1 81.94 84 LYS B O 1
ATOM 1546 N N . ILE B 1 85 ? 16.594 7.488 -0.816 1 76.5 85 ILE B N 1
ATOM 1547 C CA . ILE B 1 85 ? 16.641 8.914 -0.511 1 76.5 85 ILE B CA 1
ATOM 1548 C C . ILE B 1 85 ? 18.078 9.328 -0.217 1 76.5 85 ILE B C 1
ATOM 1550 O O . ILE B 1 85 ? 18.406 10.523 -0.257 1 76.5 85 ILE B O 1
ATOM 1554 N N . ARG B 1 86 ? 18.906 8.312 0.176 1 81.75 86 ARG B N 1
ATOM 1555 C CA . ARG B 1 86 ? 20.328 8.547 0.455 1 81.75 86 ARG B CA 1
ATOM 1556 C C . ARG B 1 86 ? 21.156 7.32 0.091 1 81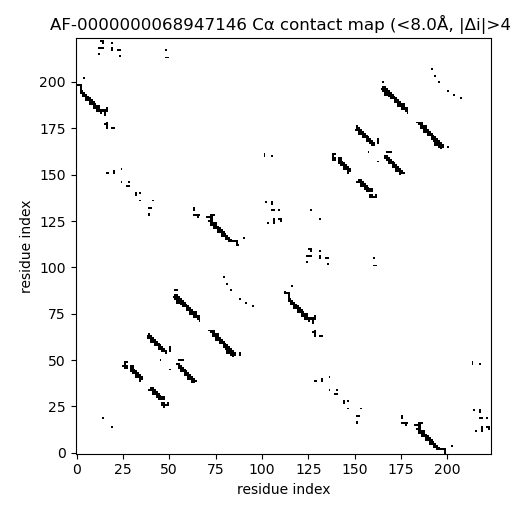.75 86 ARG B C 1
ATOM 1558 O O . ARG B 1 86 ? 20.625 6.215 -0.037 1 81.75 86 ARG B O 1
ATOM 1565 N N . HIS B 1 87 ? 22.453 7.43 0.001 1 85 87 HIS B N 1
ATOM 1566 C CA . HIS B 1 87 ? 23.344 6.391 -0.492 1 85 87 HIS B CA 1
ATOM 1567 C C . HIS B 1 87 ? 23.562 5.301 0.554 1 85 87 HIS B C 1
ATOM 1569 O O . HIS B 1 87 ? 23.906 4.164 0.214 1 85 87 HIS B O 1
ATOM 1575 N N . ASP B 1 88 ? 23.328 5.633 1.827 1 86.31 88 ASP B N 1
ATOM 1576 C CA . ASP B 1 88 ? 23.641 4.691 2.898 1 86.31 88 ASP B CA 1
ATOM 1577 C C . ASP B 1 88 ? 22.453 3.787 3.201 1 86.31 88 ASP B C 1
ATOM 1579 O O . ASP B 1 88 ? 22.516 2.943 4.098 1 86.31 88 ASP B O 1
ATOM 1583 N N . ILE B 1 89 ? 21.484 3.928 2.443 1 84 89 ILE B N 1
ATOM 1584 C CA . ILE B 1 89 ? 20.297 3.1 2.617 1 84 89 ILE B CA 1
ATOM 1585 C C . ILE B 1 89 ? 20.484 1.764 1.903 1 84 89 ILE B C 1
ATOM 1587 O O . ILE B 1 89 ? 20.984 1.722 0.774 1 84 89 ILE B O 1
ATOM 1591 N N . GLU B 1 90 ? 20.25 0.714 2.633 1 86.5 90 GLU B N 1
ATOM 1592 C CA . GLU B 1 90 ? 20.359 -0.627 2.068 1 86.5 90 GLU B CA 1
ATOM 1593 C C . GLU B 1 90 ? 19.297 -0.871 1.003 1 86.5 90 GLU B C 1
ATOM 1595 O O . GLU B 1 90 ? 18.25 -0.22 1.004 1 86.5 90 GLU B O 1
ATOM 1600 N N . ASP B 1 91 ? 19.578 -1.817 0.114 1 87.06 91 ASP B N 1
ATOM 1601 C CA . ASP B 1 91 ? 18.594 -2.26 -0.865 1 87.06 91 ASP B CA 1
ATOM 1602 C C . ASP B 1 91 ? 17.359 -2.867 -0.177 1 87.06 91 ASP B C 1
ATOM 1604 O O . ASP B 1 91 ? 17.484 -3.447 0.904 1 87.06 91 ASP B O 1
ATOM 1608 N N . PRO B 1 92 ? 16.219 -2.775 -0.772 1 85.94 92 PRO B N 1
ATOM 1609 C CA . PRO B 1 92 ? 14.984 -3.205 -0.12 1 85.94 92 PRO B CA 1
ATOM 1610 C C . PRO B 1 92 ? 14.734 -4.707 -0.258 1 85.94 92 PRO B C 1
ATOM 1612 O O . PRO B 1 92 ? 13.625 -5.121 -0.614 1 85.94 92 PRO B O 1
ATOM 1615 N N . MET B 1 93 ? 15.75 -5.504 0.09 1 86.56 93 MET B N 1
ATOM 1616 C CA . MET B 1 93 ? 15.609 -6.949 -0.076 1 86.56 93 MET B CA 1
ATOM 1617 C C . MET B 1 93 ? 14.516 -7.496 0.839 1 86.56 93 MET B C 1
ATOM 1619 O O . MET B 1 93 ? 13.812 -8.445 0.477 1 86.56 93 MET B O 1
ATOM 1623 N N . TRP B 1 94 ? 14.414 -6.871 1.928 1 81.38 94 TRP B N 1
ATOM 1624 C CA . TRP B 1 94 ? 13.398 -7.312 2.875 1 81.38 94 TRP B CA 1
ATOM 1625 C C . TRP B 1 94 ? 12 -7.125 2.297 1 81.38 94 TRP B C 1
ATOM 1627 O O . TRP B 1 94 ? 11.125 -7.977 2.48 1 81.38 94 TRP B O 1
ATOM 1637 N N . ILE B 1 95 ? 11.758 -6.086 1.647 1 81.88 95 ILE B N 1
ATOM 1638 C CA . ILE B 1 95 ? 10.469 -5.812 1.027 1 81.88 95 ILE B CA 1
ATOM 1639 C C . ILE B 1 95 ? 10.227 -6.801 -0.111 1 81.88 95 ILE B C 1
ATOM 1641 O O . ILE B 1 95 ? 9.117 -7.316 -0.267 1 81.88 95 ILE B O 1
ATOM 1645 N N . ILE B 1 96 ? 11.305 -7.059 -0.842 1 87.12 96 ILE B N 1
ATOM 1646 C CA . ILE B 1 96 ? 11.219 -8 -1.951 1 87.12 96 ILE B CA 1
ATOM 1647 C C . ILE B 1 96 ? 10.859 -9.391 -1.424 1 87.12 96 ILE B C 1
ATOM 1649 O O . ILE B 1 96 ? 9.992 -10.062 -1.979 1 87.12 96 ILE B O 1
ATOM 1653 N N . ASP B 1 97 ? 11.492 -9.742 -0.328 1 87.5 97 ASP B N 1
ATOM 1654 C CA . ASP B 1 97 ? 11.195 -11.039 0.284 1 87.5 97 ASP B CA 1
ATOM 1655 C C . ASP B 1 97 ? 9.734 -11.125 0.712 1 87.5 97 ASP B C 1
ATOM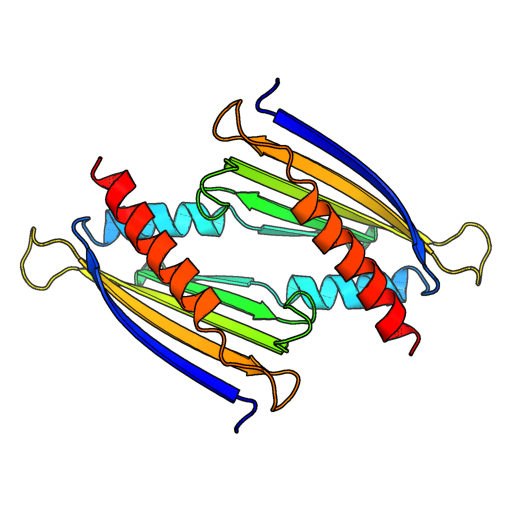 1657 O O . ASP B 1 97 ? 9.109 -12.18 0.582 1 87.5 97 ASP B O 1
ATOM 1661 N N . ILE B 1 98 ? 9.266 -10.102 1.235 1 82.81 98 ILE B N 1
ATOM 1662 C CA . ILE B 1 98 ? 7.871 -10.062 1.666 1 82.81 98 ILE B CA 1
ATOM 1663 C C . ILE B 1 98 ? 6.953 -10.266 0.463 1 82.81 98 ILE B C 1
ATOM 1665 O O . ILE B 1 98 ? 5.988 -11.031 0.533 1 82.81 98 ILE B O 1
ATOM 1669 N N . LEU B 1 99 ? 7.234 -9.562 -0.607 1 85.12 99 LEU B N 1
ATOM 1670 C CA . LEU B 1 99 ? 6.449 -9.68 -1.83 1 85.12 99 LEU B CA 1
ATOM 1671 C C . LEU B 1 99 ? 6.465 -11.117 -2.342 1 85.12 99 LEU B C 1
ATOM 1673 O O . LEU B 1 99 ? 5.414 -11.68 -2.66 1 85.12 99 LEU B O 1
ATOM 1677 N N . ILE B 1 100 ? 7.637 -11.711 -2.363 1 90.62 100 ILE B N 1
ATOM 1678 C CA . ILE B 1 100 ? 7.789 -13.062 -2.879 1 90.62 100 ILE B CA 1
ATOM 1679 C C . ILE B 1 100 ? 7.012 -14.039 -1.999 1 90.62 100 ILE B C 1
ATOM 1681 O O . ILE B 1 100 ? 6.301 -14.914 -2.506 1 90.62 100 ILE B O 1
ATOM 1685 N N . ASN B 1 101 ? 7.168 -13.844 -0.738 1 87.62 101 ASN B N 1
ATOM 1686 C CA . ASN B 1 101 ? 6.453 -14.711 0.188 1 87.62 101 ASN B CA 1
ATOM 1687 C C . ASN B 1 101 ? 4.941 -14.594 0.014 1 87.62 101 ASN B C 1
ATOM 1689 O O . ASN B 1 101 ? 4.227 -15.594 0.047 1 87.62 101 ASN B O 1
ATOM 1693 N N . TYR B 1 102 ? 4.492 -13.406 -0.125 1 83.81 102 TYR B N 1
ATOM 1694 C CA . TYR B 1 102 ? 3.072 -13.172 -0.347 1 83.81 102 TYR B CA 1
ATOM 1695 C C . TYR B 1 102 ? 2.588 -13.906 -1.596 1 83.81 102 TYR B C 1
ATOM 1697 O O . TYR B 1 102 ? 1.525 -14.531 -1.583 1 83.81 102 TYR B O 1
ATOM 1705 N N . LEU B 1 103 ? 3.342 -13.797 -2.688 1 88.94 103 LEU B N 1
ATOM 1706 C CA . LEU B 1 103 ? 2.969 -14.445 -3.943 1 88.94 103 LEU B CA 1
ATOM 1707 C C . LEU B 1 103 ? 2.934 -15.961 -3.787 1 88.94 103 LEU B C 1
ATOM 1709 O O . LEU B 1 103 ? 2.012 -16.609 -4.277 1 88.94 103 LEU B O 1
ATOM 1713 N N . LYS B 1 104 ? 3.891 -16.453 -3.029 1 91.75 104 LYS B N 1
ATOM 1714 C CA . LYS B 1 104 ? 3.943 -17.891 -2.793 1 91.75 104 LYS B CA 1
ATOM 1715 C C . LYS B 1 104 ? 2.773 -18.359 -1.927 1 91.75 104 LYS B C 1
ATOM 1717 O O . LYS B 1 104 ? 2.182 -19.406 -2.18 1 91.75 104 LYS B O 1
ATOM 1722 N N . GLU B 1 105 ? 2.508 -17.578 -0.964 1 85.69 105 GLU B N 1
ATOM 1723 C CA . GLU B 1 105 ? 1.381 -17.891 -0.091 1 85.69 105 GLU B CA 1
ATOM 1724 C C . GLU B 1 105 ? 0.062 -17.859 -0.856 1 85.69 105 GLU B C 1
ATOM 1726 O O . GLU B 1 105 ? -0.838 -18.656 -0.594 1 85.69 105 GLU B O 1
ATOM 1731 N N . THR B 1 106 ? -0.122 -16.859 -1.696 1 86.38 106 THR B N 1
ATOM 1732 C CA . THR B 1 106 ? -1.311 -16.781 -2.539 1 86.38 106 THR B CA 1
ATOM 1733 C C . THR B 1 106 ? -1.51 -18.078 -3.316 1 86.38 106 THR B C 1
ATOM 1735 O O . THR B 1 106 ? -2.621 -18.609 -3.377 1 86.38 106 THR B O 1
ATOM 1738 N N . ASP B 1 107 ? -0.415 -18.578 -3.926 1 92 107 ASP B N 1
ATOM 1739 C CA . ASP B 1 107 ? -0.475 -19.844 -4.656 1 92 107 ASP B CA 1
ATOM 1740 C C . ASP B 1 107 ? -0.897 -20.984 -3.736 1 92 107 ASP B C 1
ATOM 1742 O O . ASP B 1 107 ? -1.725 -21.828 -4.113 1 92 107 ASP B O 1
ATOM 1746 N N . GLU B 1 108 ? -0.283 -21.016 -2.461 1 89.81 108 GLU B N 1
ATOM 1747 C CA . GLU B 1 108 ? -0.604 -22.062 -1.499 1 89.81 108 GLU B CA 1
ATOM 1748 C C . GLU B 1 108 ? -2.086 -22.047 -1.136 1 89.81 108 GLU B C 1
ATOM 1750 O O . GLU B 1 108 ? -2.717 -23.094 -1.033 1 89.81 108 GLU B O 1
ATOM 1755 N N . ASN B 1 109 ? -2.561 -20.844 -0.998 1 86.5 109 ASN B N 1
ATOM 1756 C CA . ASN B 1 109 ? -3.953 -20.688 -0.592 1 86.5 109 ASN B CA 1
ATOM 1757 C C . ASN B 1 109 ? -4.914 -21.141 -1.688 1 86.5 109 ASN B C 1
ATOM 1759 O O . ASN B 1 109 ? -6.016 -21.609 -1.396 1 86.5 109 ASN B O 1
ATOM 1763 N N . LEU B 1 110 ? -4.523 -20.984 -2.912 1 87.25 110 LEU B N 1
ATOM 1764 C CA . LEU B 1 110 ? -5.355 -21.375 -4.047 1 87.25 110 LEU B CA 1
ATOM 1765 C C . LEU B 1 110 ? -5.359 -22.891 -4.234 1 87.25 110 LEU B C 1
ATOM 1767 O O . LEU B 1 110 ? -6.223 -23.422 -4.93 1 87.25 110 LEU B O 1
ATOM 1771 N N . ASN B 1 111 ? -4.371 -23.484 -3.691 1 86.06 111 ASN B N 1
ATOM 1772 C CA . ASN B 1 111 ? -4.238 -24.922 -3.893 1 86.06 111 ASN B CA 1
ATOM 1773 C C . ASN B 1 111 ? -4.566 -25.688 -2.619 1 86.06 111 ASN B C 1
ATOM 1775 O O . ASN B 1 111 ? -4.391 -26.906 -2.57 1 86.06 111 ASN B O 1
ATOM 1779 N N . MET B 1 112 ? -4.84 -24.969 -1.544 1 74.5 112 MET B N 1
ATOM 1780 C CA . MET B 1 112 ? -5.352 -25.641 -0.351 1 74.5 112 MET B CA 1
ATOM 1781 C C . MET B 1 112 ? -6.828 -25.984 -0.514 1 74.5 112 MET B C 1
ATOM 1783 O O . MET B 1 112 ? -7.543 -25.328 -1.275 1 74.5 112 MET B O 1
#

Sequence (224 aa):
MALHGDSSGEFDIKSPADKFFTSFADDISSTFHIISKEKRTVTLSLNGNLVSDSYKTFKATITVTPAEDEGNGSRVVWTVEFEKIRHDIEDPMWIIDILINYLKETDENLNMMALHGDSSGEFDIKSPADKFFTSFADDISSTFHIISKEKRTVTLSLNGNLVSDSYKTFKATITVTPAEDEGNGSRVVWTVEFEKIRHDIEDPMWIIDILINYLKETDENLNM

Foldseek 3Di:
DDPDDDDDDDDDDDDDPVVVCVLVVVQVVQWDWDQDPPQQKIKTKHADPVPDLWWRIKIKMWGWACDPDPPPGIDIDMDMDTGTPDDPHDDVVVVVVVVVVVVVVVVVVVVD/DDPDDDDDDDDDDDDDPVVVCVLVVVQVVQWDWDQDPPQQKIKTKHADPVPDLWWRIKIKMWGWAQDPDPPPGIDIDMDMDTGTPDDPHDDVVVVVVVVVVVVVVVVVVVVD

Organism: Brassica napus (NCBI:txid3708)

Secondary structure (DSSP, 8-state):
--SEEEEEEEEEESS-HHHHHHHHHHHHHT-EEEEETTTTEEEEEEESTTS-TTEEEEEEEEEEEE-SSTTS-EEEEEEEEEEESSTTSPP-HHHHHHHHHHHHHHHHHH--/--SEEEEEEEEEESS-HHHHHHHHHHHHHT-EEEEETTTTEEEEEEESTTS-TTEEEEEEEEEEEE-SSTTS-EEEEEEEEEEESSTTSPP-HHHHHHHHHHHHHHHHHH--

Solvent-accessible surface area (backbone atoms only — not comparable to full-atom values): 11783 Å² total; per-residue (Å²): 114,71,42,59,52,72,50,70,54,69,50,78,42,71,43,47,28,68,62,47,41,51,54,52,47,52,25,52,68,50,34,46,72,50,77,38,78,92,66,33,29,41,35,42,33,46,28,31,73,81,37,60,103,41,29,44,34,41,34,37,38,39,31,40,36,62,35,90,54,81,91,63,12,12,32,40,40,38,40,37,40,36,28,40,69,46,61,86,50,74,77,65,57,69,58,49,49,51,51,52,49,51,55,50,47,52,43,50,61,72,70,99,112,71,42,61,52,72,52,71,54,66,50,77,44,71,43,46,27,66,64,47,42,49,55,51,47,51,27,52,66,52,35,46,72,50,78,38,79,91,66,33,30,42,34,42,33,44,27,31,74,79,38,60,102,43,29,42,34,41,34,38,38,40,30,42,38,63,34,92,54,81,90,62,11,13,33,41,39,39,39,37,42,36,29,40,71,46,63,86,50,76,78,64,57,68,60,51,50,50,52,52,48,50,55,51,46,52,41,50,61,71,70,100

Radius of gyration: 19.32 Å; Cα contacts (8 Å, |Δi|>4): 433; chains: 2; bounding box: 41×60×42 Å